Protein AF-A0A7W1T100-F1 (afdb_monomer_lite)

Structure (mmCIF, N/CA/C/O backbone):
data_AF-A0A7W1T100-F1
#
_entry.id   AF-A0A7W1T100-F1
#
loop_
_atom_site.group_PDB
_atom_site.id
_atom_site.type_symbol
_atom_site.label_atom_id
_atom_site.label_alt_id
_atom_site.label_comp_id
_atom_site.label_asym_id
_atom_site.label_entity_id
_atom_site.label_seq_id
_atom_site.pdbx_PDB_ins_code
_atom_site.Cartn_x
_atom_site.Cartn_y
_atom_site.Cartn_z
_atom_site.occupancy
_atom_site.B_iso_or_equiv
_atom_site.auth_seq_id
_atom_site.auth_comp_id
_atom_site.auth_asym_id
_atom_site.auth_atom_id
_atom_site.pdbx_PDB_model_num
ATOM 1 N N . MET A 1 1 ? 47.617 40.162 -40.336 1.00 36.69 1 MET A N 1
ATOM 2 C CA . MET A 1 1 ? 48.874 40.156 -39.560 1.00 36.69 1 MET A CA 1
ATOM 3 C C . MET A 1 1 ? 48.509 40.043 -38.094 1.00 36.69 1 MET A C 1
ATOM 5 O O . MET A 1 1 ? 47.861 40.938 -37.573 1.00 36.69 1 MET A O 1
ATOM 9 N N . PHE A 1 2 ? 48.833 38.905 -37.487 1.00 38.69 2 PHE A N 1
ATOM 10 C CA . PHE A 1 2 ? 48.733 38.661 -36.048 1.00 38.69 2 PHE A CA 1
ATOM 11 C C . PHE A 1 2 ? 49.719 39.564 -35.287 1.00 38.69 2 PHE A C 1
ATOM 13 O O . PHE A 1 2 ? 50.849 39.693 -35.753 1.00 38.69 2 PHE A O 1
ATOM 20 N N . ASN A 1 3 ? 49.328 40.165 -34.155 1.00 35.44 3 ASN A N 1
ATOM 21 C CA . ASN A 1 3 ? 49.771 39.761 -32.806 1.00 35.44 3 ASN A CA 1
ATOM 22 C C . ASN A 1 3 ? 49.373 40.766 -31.703 1.00 35.44 3 ASN A C 1
ATOM 24 O O . ASN A 1 3 ? 49.260 41.961 -31.954 1.00 35.44 3 ASN A O 1
ATOM 28 N N . ASN A 1 4 ? 49.309 40.231 -30.476 1.00 39.56 4 ASN A N 1
ATOM 29 C CA . ASN A 1 4 ? 49.348 40.888 -29.160 1.00 39.56 4 ASN A CA 1
ATOM 30 C C . ASN A 1 4 ? 48.012 41.231 -28.487 1.00 39.56 4 ASN A C 1
ATOM 32 O O . ASN A 1 4 ? 47.636 42.394 -28.385 1.00 39.56 4 ASN A O 1
ATOM 36 N N . ILE A 1 5 ? 47.400 40.225 -27.853 1.00 43.56 5 ILE A N 1
ATOM 37 C CA . ILE A 1 5 ? 46.853 40.428 -26.506 1.00 43.56 5 ILE A CA 1
ATOM 38 C C . ILE A 1 5 ? 47.466 39.365 -25.595 1.00 43.56 5 ILE A C 1
ATOM 40 O O . ILE A 1 5 ? 47.354 38.165 -25.838 1.00 43.56 5 ILE A O 1
ATOM 44 N N . HIS A 1 6 ? 48.187 39.864 -24.595 1.00 36.78 6 HIS A N 1
ATOM 45 C CA . HIS A 1 6 ? 48.857 39.119 -23.544 1.00 36.78 6 HIS A CA 1
ATOM 46 C C . HIS A 1 6 ? 47.877 38.239 -22.763 1.00 36.78 6 HIS A C 1
ATOM 48 O O . HIS A 1 6 ? 46.829 38.690 -22.309 1.00 36.78 6 HIS A O 1
ATOM 54 N N . THR A 1 7 ? 48.291 37.000 -22.530 1.00 51.09 7 THR A N 1
ATOM 55 C CA . THR A 1 7 ? 47.811 36.149 -21.445 1.00 51.09 7 THR A CA 1
ATOM 56 C C . THR A 1 7 ? 48.119 36.817 -20.103 1.00 51.09 7 THR A C 1
ATOM 58 O O . THR A 1 7 ? 49.284 36.892 -19.709 1.00 51.09 7 THR A O 1
ATOM 61 N N . GLN A 1 8 ? 47.096 37.278 -19.389 1.00 43.50 8 GLN A N 1
ATOM 62 C CA . GLN A 1 8 ? 47.159 37.395 -17.934 1.00 43.50 8 GLN A CA 1
ATOM 63 C C . GLN A 1 8 ? 46.270 36.299 -17.358 1.00 43.50 8 GLN A C 1
ATOM 65 O O . GLN A 1 8 ? 45.080 36.222 -17.661 1.00 43.50 8 GLN A O 1
ATOM 70 N N . GLY A 1 9 ? 46.912 35.378 -16.641 1.00 38.59 9 GLY A N 1
ATOM 71 C CA . GLY A 1 9 ? 46.263 34.265 -15.971 1.00 38.59 9 GLY A CA 1
ATOM 72 C C . GLY A 1 9 ? 45.304 34.766 -14.898 1.00 38.59 9 GLY A C 1
ATOM 73 O O . GLY A 1 9 ? 45.534 35.795 -14.270 1.00 38.59 9 GLY A O 1
ATOM 74 N N . LEU A 1 10 ? 44.216 34.026 -14.717 1.00 42.25 10 LEU A N 1
ATOM 75 C CA . LEU A 1 10 ? 43.351 34.165 -13.556 1.00 42.25 10 LEU A CA 1
ATOM 76 C C . LEU A 1 10 ? 44.108 33.631 -12.337 1.00 42.25 10 LEU A C 1
ATOM 78 O O . LEU A 1 10 ? 44.360 32.428 -12.253 1.00 42.25 10 LEU A O 1
ATOM 82 N N . ASP A 1 11 ? 44.460 34.520 -11.412 1.00 42.88 11 ASP A N 1
ATOM 83 C CA . ASP A 1 11 ? 44.950 34.137 -10.092 1.00 42.88 11 ASP A CA 1
ATOM 84 C C . ASP A 1 11 ? 43.807 33.478 -9.310 1.00 42.88 11 ASP A C 1
ATOM 86 O O . ASP A 1 11 ? 42.808 34.109 -8.954 1.00 42.88 11 ASP A O 1
ATOM 90 N N . VAL A 1 12 ? 43.950 32.177 -9.062 1.00 45.09 12 VAL A N 1
ATOM 91 C CA . VAL A 1 12 ? 43.088 31.427 -8.149 1.00 45.09 12 VAL A CA 1
ATOM 92 C C . VAL A 1 12 ? 43.524 31.781 -6.731 1.00 45.09 12 VAL A C 1
ATOM 94 O O . VAL A 1 12 ? 44.530 31.277 -6.237 1.00 45.09 12 VAL A O 1
ATOM 97 N N . LEU A 1 13 ? 42.777 32.667 -6.075 1.00 43.28 13 LEU A N 1
ATOM 98 C CA . LEU A 1 13 ? 42.899 32.869 -4.635 1.00 43.28 13 LEU A CA 1
ATOM 99 C C . LEU A 1 13 ? 42.256 31.675 -3.918 1.00 43.28 13 LEU A C 1
ATOM 101 O O . LEU A 1 13 ? 41.032 31.547 -3.874 1.00 43.28 13 LEU A O 1
ATOM 105 N N . GLU A 1 14 ? 43.091 30.797 -3.361 1.00 46.38 14 GLU A N 1
ATOM 106 C CA . GLU A 1 14 ? 42.683 29.824 -2.347 1.00 46.38 14 GLU A CA 1
ATOM 107 C C . GLU A 1 14 ? 42.220 30.579 -1.091 1.00 46.38 14 GLU A C 1
ATOM 109 O O . GLU A 1 14 ? 43.023 31.085 -0.310 1.00 46.38 14 GLU A O 1
ATOM 114 N N . GLY A 1 15 ? 40.903 30.678 -0.914 1.00 40.09 15 GLY A N 1
ATOM 115 C CA . GLY A 1 15 ? 40.262 31.172 0.300 1.00 40.09 15 GLY A CA 1
ATOM 116 C C . GLY A 1 15 ? 39.229 30.161 0.780 1.00 40.09 15 GLY A C 1
ATOM 117 O O . GLY A 1 15 ? 38.192 29.970 0.149 1.00 40.09 15 GLY A O 1
ATOM 118 N N . GLU A 1 16 ? 39.544 29.477 1.875 1.00 51.09 16 GLU A N 1
ATOM 119 C CA . GLU A 1 16 ? 38.720 28.453 2.511 1.00 51.09 16 GLU A CA 1
ATOM 120 C C . GLU A 1 16 ? 37.307 28.948 2.861 1.00 51.09 16 GLU A C 1
ATOM 122 O O . GLU A 1 16 ? 37.129 29.977 3.505 1.00 51.09 16 GLU A O 1
ATOM 127 N N . SER A 1 17 ? 36.292 28.137 2.560 1.00 44.91 17 SER A N 1
ATOM 128 C CA . SER A 1 17 ? 35.072 28.088 3.376 1.00 44.91 17 SER A CA 1
ATOM 129 C C . SER A 1 17 ? 34.459 26.686 3.331 1.00 44.91 17 SER A C 1
ATOM 131 O O . SER A 1 17 ? 33.522 26.379 2.601 1.00 44.91 17 SER A O 1
ATOM 133 N N . ARG A 1 18 ? 35.014 25.784 4.147 1.00 51.16 18 ARG A N 1
ATOM 134 C CA . ARG A 1 18 ? 34.322 24.549 4.537 1.00 51.16 18 ARG A CA 1
ATOM 135 C C . ARG A 1 18 ? 33.242 24.910 5.552 1.00 51.16 18 ARG A C 1
ATOM 137 O O . ARG A 1 18 ? 33.530 24.977 6.743 1.00 51.16 18 ARG A O 1
ATOM 144 N N . LEU A 1 19 ? 32.006 25.103 5.105 1.00 48.88 19 LEU A N 1
ATOM 145 C CA . LEU A 1 19 ? 30.859 25.102 6.012 1.00 48.88 19 LEU A CA 1
ATOM 146 C C . LEU A 1 19 ? 30.100 23.782 5.874 1.00 48.88 19 LEU A C 1
ATOM 148 O O . LEU A 1 19 ? 29.718 23.362 4.786 1.00 48.88 19 LEU A O 1
ATOM 152 N N . SER A 1 20 ? 29.940 23.102 7.009 1.00 55.25 20 SER A N 1
ATOM 153 C CA . SER A 1 20 ? 29.150 21.878 7.138 1.00 55.25 20 SER A CA 1
ATOM 154 C C . SER A 1 20 ? 27.659 22.217 7.069 1.00 55.25 20 SER A C 1
ATOM 156 O O . SER A 1 20 ? 27.232 23.202 7.670 1.00 55.25 20 SER A O 1
ATOM 158 N N . TRP A 1 21 ? 26.862 21.391 6.383 1.00 54.41 21 TRP A N 1
ATOM 159 C CA . TRP A 1 21 ? 25.433 21.626 6.121 1.00 54.41 21 TRP A CA 1
ATOM 160 C C . TRP A 1 21 ? 24.542 22.024 7.307 1.00 54.41 21 TRP A C 1
ATOM 162 O O . TRP A 1 21 ? 23.662 22.851 7.090 1.00 54.41 21 TRP A O 1
ATOM 172 N N . PRO A 1 22 ? 24.777 21.567 8.549 1.00 59.41 22 PRO A N 1
ATOM 173 C CA . PRO A 1 22 ? 24.012 22.054 9.695 1.00 59.41 22 PRO A CA 1
ATOM 174 C C . PRO A 1 22 ? 24.255 23.540 10.003 1.00 59.41 22 PRO A C 1
ATOM 176 O O . PRO A 1 22 ? 23.337 24.239 10.408 1.00 59.41 22 PRO A O 1
ATOM 179 N N . VAL A 1 23 ? 25.476 24.041 9.776 1.00 57.91 23 VAL A N 1
ATOM 180 C CA . VAL A 1 23 ? 25.813 25.463 9.971 1.00 57.91 23 VAL A CA 1
ATOM 181 C C . VAL A 1 23 ? 25.188 26.313 8.866 1.00 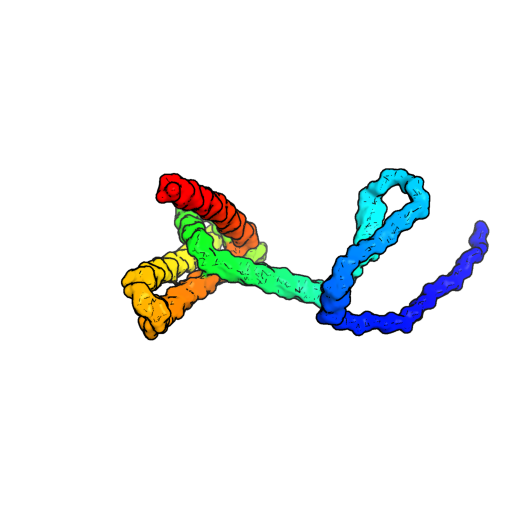57.91 23 VAL A C 1
ATOM 183 O O . VAL A 1 23 ? 24.766 27.430 9.135 1.00 57.91 23 VAL A O 1
ATOM 186 N N . LEU A 1 24 ? 25.071 25.761 7.651 1.00 53.66 24 LEU A N 1
ATOM 187 C CA . LEU A 1 24 ? 24.408 26.432 6.534 1.00 53.66 24 LEU A CA 1
ATOM 188 C C . LEU A 1 24 ? 22.888 26.539 6.747 1.00 53.66 24 LEU A C 1
ATOM 190 O O . LEU A 1 24 ? 22.302 27.571 6.443 1.00 53.66 24 LEU A O 1
ATOM 194 N N . GLU A 1 25 ? 22.247 25.494 7.281 1.00 58.66 25 GLU A N 1
ATOM 195 C CA . GLU A 1 25 ? 20.818 25.526 7.627 1.00 58.66 25 GLU A CA 1
ATOM 196 C C . GLU A 1 25 ? 20.518 26.547 8.730 1.00 58.66 25 GLU A C 1
ATOM 198 O O . GLU A 1 25 ? 19.545 27.284 8.598 1.00 58.66 25 GLU A O 1
ATOM 203 N N . ASP A 1 26 ? 21.362 26.656 9.763 1.00 53.41 26 ASP A N 1
ATOM 204 C CA . ASP A 1 26 ? 21.189 27.667 10.816 1.00 53.41 26 ASP A CA 1
ATOM 205 C C . ASP A 1 26 ? 21.433 29.093 10.297 1.00 53.41 26 ASP A C 1
ATOM 207 O O . ASP A 1 26 ? 20.697 30.004 10.671 1.00 53.41 26 ASP A O 1
ATOM 211 N N . THR A 1 27 ? 22.394 29.307 9.387 1.00 53.91 27 THR A N 1
ATOM 212 C CA . THR A 1 27 ? 22.567 30.620 8.737 1.00 53.91 27 THR A CA 1
ATOM 213 C C . THR A 1 27 ? 21.391 30.968 7.828 1.00 53.91 27 THR A C 1
ATOM 215 O O . THR A 1 27 ? 20.912 32.091 7.879 1.00 53.91 27 THR A O 1
ATOM 218 N N . LEU A 1 28 ? 20.855 30.001 7.076 1.00 53.06 28 LEU A N 1
ATOM 219 C CA . LEU A 1 28 ? 19.706 30.203 6.184 1.00 53.06 28 LEU A CA 1
ATOM 220 C C . LEU A 1 28 ? 18.369 30.330 6.932 1.00 53.06 28 LEU A C 1
ATOM 222 O O . LEU A 1 28 ? 17.419 30.895 6.400 1.00 53.06 28 LEU A O 1
ATOM 226 N N . ALA A 1 29 ? 18.266 29.779 8.143 1.00 55.59 29 ALA A N 1
ATOM 227 C CA . ALA A 1 29 ? 17.093 29.924 9.000 1.00 55.59 29 ALA A CA 1
ATOM 228 C C . ALA A 1 29 ? 17.137 31.210 9.843 1.00 55.59 29 ALA A C 1
ATOM 230 O O . ALA A 1 29 ? 16.081 31.745 10.183 1.00 55.59 29 ALA A O 1
ATOM 231 N N . ALA A 1 30 ? 18.336 31.700 10.184 1.00 49.41 30 ALA A N 1
ATOM 232 C CA . ALA A 1 30 ? 18.539 32.977 10.868 1.00 49.41 30 ALA A CA 1
ATOM 233 C C . ALA A 1 30 ? 18.487 34.176 9.901 1.00 49.41 30 ALA A C 1
ATOM 235 O O . ALA A 1 30 ? 17.962 35.225 10.273 1.00 49.41 30 ALA A O 1
ATOM 236 N N . GLU A 1 31 ? 18.947 34.017 8.657 1.00 44.97 31 GLU A N 1
ATOM 237 C CA . GLU A 1 31 ? 18.722 34.960 7.555 1.00 44.97 31 GLU A CA 1
ATOM 238 C C . GLU A 1 31 ? 17.336 34.720 6.941 1.00 44.97 31 GLU A C 1
ATOM 240 O O . GLU A 1 31 ? 17.174 34.225 5.831 1.00 44.97 31 GLU A O 1
ATOM 245 N N . GLY A 1 32 ? 16.301 35.111 7.685 1.00 42.16 32 GLY A N 1
ATOM 246 C CA . GLY A 1 32 ? 14.955 35.326 7.150 1.00 42.16 32 GLY A CA 1
ATOM 247 C C . GLY A 1 32 ? 14.837 36.575 6.268 1.00 42.16 32 GLY A C 1
ATOM 248 O O . GLY A 1 32 ? 13.724 37.065 6.082 1.00 42.16 32 GLY A O 1
ATOM 249 N N . ASP A 1 33 ? 15.953 37.090 5.753 1.00 37.75 33 ASP A N 1
ATOM 250 C CA . ASP A 1 33 ? 15.974 38.151 4.760 1.00 37.75 33 ASP A CA 1
ATOM 251 C C . ASP A 1 33 ? 16.092 37.521 3.378 1.00 37.75 33 ASP A C 1
ATOM 253 O O . ASP A 1 33 ? 16.911 36.637 3.121 1.00 37.75 33 ASP A O 1
ATOM 257 N N . GLU A 1 34 ? 15.214 37.979 2.493 1.00 42.53 34 GLU A N 1
ATOM 258 C CA . GLU A 1 34 ? 15.292 37.780 1.058 1.00 42.53 34 GLU A CA 1
ATOM 259 C C . GLU A 1 34 ? 16.757 37.738 0.612 1.00 42.53 34 GLU A C 1
ATOM 261 O O . GLU A 1 34 ? 17.523 38.668 0.874 1.00 42.53 34 GLU A O 1
ATOM 266 N N . ILE A 1 35 ? 17.136 36.698 -0.137 1.00 42.38 35 ILE A N 1
ATOM 267 C CA . ILE A 1 35 ? 18.241 36.836 -1.082 1.00 42.38 35 ILE A CA 1
ATOM 268 C C . ILE A 1 35 ? 17.787 37.950 -2.024 1.00 42.38 35 ILE A C 1
ATOM 270 O O . ILE A 1 35 ? 17.092 37.708 -3.015 1.00 42.38 35 ILE A O 1
ATOM 274 N N . SER A 1 36 ? 18.114 39.186 -1.659 1.00 45.03 36 SER A N 1
ATOM 275 C CA . SER A 1 36 ? 17.971 40.359 -2.489 1.00 45.03 36 SER A CA 1
ATOM 276 C C . SER A 1 36 ? 18.980 40.168 -3.608 1.00 45.03 36 SER A C 1
ATOM 278 O O . SER A 1 36 ? 20.138 40.567 -3.552 1.00 45.03 36 SER A O 1
ATOM 280 N N . LEU A 1 37 ? 18.536 39.433 -4.628 1.00 47.81 37 LEU A N 1
ATOM 281 C CA . LEU A 1 37 ? 19.127 39.478 -5.946 1.00 47.81 37 LEU A CA 1
ATOM 282 C C . LEU A 1 37 ? 19.196 40.957 -6.292 1.00 47.81 37 LEU A C 1
ATOM 284 O O . LEU A 1 37 ? 18.160 41.588 -6.499 1.00 47.81 37 LEU A O 1
ATOM 288 N N . ASP A 1 38 ? 20.405 41.504 -6.282 1.00 45.41 38 ASP A N 1
ATOM 289 C CA . ASP A 1 38 ? 20.652 42.870 -6.693 1.00 45.41 38 ASP A CA 1
ATOM 290 C C . ASP A 1 38 ? 20.216 43.000 -8.162 1.00 45.41 38 ASP A C 1
ATOM 292 O O . ASP A 1 38 ? 20.906 42.603 -9.104 1.00 45.41 38 ASP A O 1
ATOM 296 N N . LEU A 1 39 ? 18.978 43.467 -8.331 1.00 54.00 39 LEU A N 1
ATOM 297 C CA . LEU A 1 39 ? 18.344 43.834 -9.587 1.00 54.00 39 LEU A CA 1
ATOM 298 C C . LEU A 1 39 ? 18.725 45.273 -9.954 1.00 54.00 39 LEU A C 1
ATOM 300 O O . LEU A 1 39 ? 17.920 45.944 -10.599 1.00 54.00 39 LEU A O 1
ATOM 304 N N . THR A 1 40 ? 19.894 45.785 -9.533 1.00 47.12 40 THR A N 1
ATOM 305 C CA . THR A 1 40 ? 20.356 47.113 -9.950 1.00 47.12 40 THR A CA 1
ATOM 306 C C . THR A 1 40 ? 20.296 47.193 -11.477 1.00 47.12 40 THR A C 1
ATOM 308 O O . THR A 1 40 ? 21.044 46.505 -12.182 1.00 47.12 40 THR A O 1
ATOM 311 N N . PRO A 1 41 ? 19.373 48.003 -12.030 1.00 46.41 41 PRO A N 1
ATOM 312 C CA . PRO A 1 41 ? 19.189 48.095 -13.455 1.00 46.41 41 PRO A CA 1
ATOM 313 C C . PRO A 1 41 ? 20.262 49.051 -13.954 1.00 46.41 41 PRO A C 1
ATOM 315 O O . PRO A 1 41 ? 20.061 50.261 -14.048 1.00 46.41 41 PRO A O 1
ATOM 318 N N . GLY A 1 42 ? 21.433 48.508 -14.268 1.00 46.88 42 GLY A N 1
ATOM 319 C CA . GLY A 1 42 ? 22.342 49.151 -15.204 1.00 46.88 42 GLY A CA 1
ATOM 320 C C . GLY A 1 42 ? 21.687 49.143 -16.583 1.00 46.88 42 GLY A C 1
ATOM 321 O O . GLY A 1 42 ? 21.943 48.236 -17.363 1.00 46.88 42 GLY A O 1
ATOM 322 N N . ALA A 1 43 ? 20.828 50.137 -16.826 1.00 41.78 43 ALA A N 1
ATOM 323 C CA . ALA A 1 43 ? 20.030 50.370 -18.030 1.00 41.78 43 ALA A CA 1
ATOM 324 C C . ALA A 1 43 ? 18.981 49.283 -18.348 1.00 41.78 43 ALA A C 1
ATOM 326 O O . ALA A 1 43 ? 19.277 48.133 -18.661 1.00 41.78 43 ALA A O 1
ATOM 327 N N . ALA A 1 44 ? 17.712 49.685 -18.299 1.00 57.78 44 ALA A N 1
ATOM 328 C CA . ALA A 1 44 ? 16.632 48.951 -18.939 1.00 57.78 44 ALA A CA 1
ATOM 329 C C . ALA A 1 44 ? 16.875 48.893 -20.458 1.00 57.78 44 ALA A C 1
ATOM 331 O O . ALA A 1 44 ? 17.073 49.949 -21.046 1.00 57.78 44 ALA A O 1
ATOM 332 N N . ASP A 1 45 ? 16.873 47.689 -21.051 1.00 50.34 45 ASP A N 1
ATOM 333 C CA . ASP A 1 45 ? 16.509 47.380 -22.452 1.00 50.34 45 ASP A CA 1
ATOM 334 C C . ASP A 1 45 ? 16.790 45.890 -22.778 1.00 50.34 45 ASP A C 1
ATOM 336 O O . ASP A 1 45 ? 17.625 45.261 -22.126 1.00 50.34 45 ASP A O 1
ATOM 340 N N . PRO A 1 46 ? 16.231 45.302 -23.851 1.00 52.50 46 PRO A N 1
ATOM 341 C CA . PRO A 1 46 ? 14.825 45.115 -24.207 1.00 52.50 46 PRO A CA 1
ATOM 342 C C . PRO A 1 46 ? 14.491 43.603 -24.259 1.00 52.50 46 PRO A C 1
ATOM 344 O O . PRO A 1 46 ? 15.338 42.804 -24.635 1.00 52.50 46 PRO A O 1
ATOM 347 N N . ALA A 1 47 ? 13.257 43.202 -23.923 1.00 59.53 47 ALA A N 1
ATOM 348 C CA . ALA A 1 47 ? 12.770 41.810 -23.945 1.00 59.53 47 ALA A CA 1
ATOM 349 C C . ALA A 1 47 ? 13.703 40.802 -23.241 1.00 59.53 47 ALA A C 1
ATOM 351 O O . ALA A 1 47 ? 14.677 40.327 -23.812 1.00 59.53 47 ALA A O 1
ATOM 352 N N . VAL A 1 48 ? 13.374 40.444 -21.995 1.00 66.56 48 VAL A N 1
ATOM 353 C CA . VAL A 1 48 ? 14.047 39.376 -21.239 1.00 66.56 48 VAL A CA 1
ATOM 354 C C . VAL A 1 48 ? 14.063 38.109 -22.093 1.00 66.56 48 VAL A C 1
ATOM 356 O O . VAL A 1 48 ? 13.078 37.376 -22.129 1.00 66.56 48 VAL A O 1
ATOM 359 N N . ASP A 1 49 ? 15.158 37.896 -22.823 1.00 82.12 49 ASP A N 1
ATOM 360 C CA . ASP A 1 49 ? 15.324 36.739 -23.682 1.00 82.12 49 ASP A CA 1
ATOM 361 C C . ASP A 1 49 ? 15.236 35.516 -22.762 1.00 82.12 49 ASP A C 1
ATOM 363 O O . ASP A 1 49 ? 16.094 35.350 -21.882 1.00 82.12 49 ASP A O 1
ATOM 367 N N . PRO A 1 50 ? 14.183 34.688 -22.889 1.00 85.56 50 PRO A N 1
ATOM 368 C CA . PRO A 1 50 ? 13.974 33.561 -21.995 1.00 85.56 50 PRO A CA 1
ATOM 369 C C . PRO A 1 50 ? 15.164 32.600 -22.037 1.00 85.56 50 PRO A C 1
ATOM 371 O O . PRO A 1 50 ? 15.466 31.966 -21.027 1.00 85.56 50 PRO A O 1
ATOM 374 N N . VAL A 1 51 ? 15.894 32.554 -23.157 1.00 86.31 51 VAL A N 1
ATOM 375 C CA . VAL A 1 51 ? 17.130 31.781 -23.291 1.00 86.31 51 VAL A CA 1
ATOM 376 C C . VAL A 1 51 ? 18.238 32.389 -22.436 1.00 86.31 51 VAL A C 1
ATOM 378 O O . VAL A 1 51 ? 18.879 31.675 -21.668 1.00 86.31 51 VAL A O 1
ATOM 381 N N . ARG A 1 52 ? 18.441 33.710 -22.493 1.00 86.31 52 ARG A N 1
ATOM 382 C CA . ARG A 1 52 ? 19.450 34.408 -21.679 1.00 86.31 52 ARG A CA 1
ATOM 383 C C . ARG A 1 52 ? 19.169 34.285 -20.181 1.00 86.31 52 ARG A C 1
ATOM 385 O O . ARG A 1 52 ? 20.099 34.063 -19.406 1.00 86.31 52 ARG A O 1
ATOM 392 N N . THR A 1 53 ? 17.905 34.377 -19.774 1.00 86.56 53 THR A N 1
ATOM 393 C CA . THR A 1 53 ? 17.497 34.148 -18.379 1.00 86.56 53 THR A CA 1
ATOM 394 C C . THR A 1 53 ? 17.737 32.704 -17.956 1.00 86.56 53 THR A C 1
ATOM 396 O O . THR A 1 53 ? 18.305 32.475 -16.890 1.00 86.56 53 THR A O 1
ATOM 399 N N . TYR A 1 54 ? 17.382 31.732 -18.801 1.00 87.50 54 TYR A N 1
ATOM 400 C CA . TYR A 1 54 ? 17.608 30.314 -18.525 1.00 87.50 54 TYR A CA 1
ATOM 401 C C . TYR A 1 54 ? 19.098 29.978 -18.391 1.00 87.50 54 TYR A C 1
ATOM 403 O O . TYR A 1 54 ? 19.498 29.360 -17.410 1.00 87.50 54 TYR A O 1
ATOM 411 N N . LEU A 1 55 ? 19.946 30.447 -19.310 1.00 89.62 55 LEU A N 1
ATOM 412 C CA . LEU A 1 55 ? 21.393 30.219 -19.254 1.00 89.62 55 LEU A CA 1
ATOM 413 C C . LEU A 1 55 ? 22.026 30.841 -18.009 1.00 89.62 55 LEU A C 1
ATOM 415 O O . LEU A 1 55 ? 22.889 30.224 -17.390 1.00 89.62 55 LEU A O 1
ATOM 419 N N . ARG A 1 56 ? 21.571 32.032 -17.602 1.00 86.25 56 ARG A N 1
ATOM 420 C CA . ARG A 1 56 ? 22.033 32.665 -16.361 1.00 86.25 56 ARG A CA 1
ATOM 421 C C . ARG A 1 56 ? 21.612 31.859 -15.126 1.00 86.25 56 ARG A C 1
ATOM 423 O O . ARG A 1 56 ? 22.420 31.701 -14.217 1.00 86.25 56 ARG A O 1
ATOM 430 N N . GLN A 1 57 ? 20.392 31.314 -15.108 1.00 83.81 57 GLN A N 1
ATOM 431 C CA . GLN A 1 57 ? 19.915 30.435 -14.032 1.00 83.81 57 GLN A CA 1
ATOM 432 C C . GLN A 1 57 ? 20.673 29.101 -13.989 1.00 83.81 57 GLN A C 1
ATOM 434 O O . GLN A 1 57 ? 21.044 28.648 -12.911 1.00 83.81 57 GLN A O 1
ATOM 439 N N . MET A 1 58 ? 20.951 28.492 -15.146 1.00 84.62 58 MET A N 1
ATOM 440 C CA . MET A 1 58 ? 21.752 27.269 -15.226 1.00 84.62 58 MET A CA 1
ATOM 441 C C . MET A 1 58 ? 23.205 27.496 -14.803 1.00 84.62 58 MET A C 1
ATOM 443 O O . MET A 1 58 ? 23.760 26.651 -14.115 1.00 84.62 58 MET A O 1
ATOM 447 N N . ALA A 1 59 ? 23.813 28.624 -15.185 1.00 83.56 59 ALA A N 1
ATOM 448 C CA . ALA A 1 59 ? 25.190 28.959 -14.816 1.00 83.56 59 ALA A CA 1
ATOM 449 C C . ALA A 1 59 ? 25.356 29.227 -13.310 1.00 83.56 59 ALA A C 1
ATOM 451 O O . ALA A 1 59 ? 26.438 29.022 -12.769 1.00 83.56 59 ALA A O 1
ATOM 452 N N . ALA A 1 60 ? 24.290 29.673 -12.636 1.00 80.12 60 ALA A N 1
ATOM 453 C CA . ALA A 1 60 ? 24.269 29.872 -11.190 1.00 80.12 60 ALA A CA 1
ATOM 454 C C . ALA A 1 60 ? 24.032 28.569 -10.399 1.00 80.12 60 ALA A C 1
ATOM 456 O O . ALA A 1 60 ? 24.339 28.520 -9.209 1.00 80.12 60 ALA A O 1
ATOM 457 N N . ALA A 1 61 ? 23.489 27.519 -11.029 1.00 79.69 61 ALA A N 1
ATOM 458 C CA . ALA A 1 61 ? 23.267 26.235 -10.376 1.00 79.69 61 ALA A CA 1
ATOM 459 C C . ALA A 1 61 ? 24.588 25.442 -10.307 1.00 79.69 61 ALA A C 1
ATOM 461 O O . ALA A 1 61 ? 25.156 25.114 -11.352 1.00 79.69 61 ALA A O 1
ATOM 462 N N . PRO A 1 62 ? 25.096 25.104 -9.107 1.00 77.50 62 PRO A N 1
ATOM 463 C CA . PRO A 1 62 ? 26.335 24.348 -8.986 1.00 77.50 62 PRO A CA 1
ATOM 464 C C . PRO A 1 62 ? 26.173 22.959 -9.610 1.00 77.50 62 PRO A C 1
ATOM 466 O O . PRO A 1 62 ? 25.170 22.272 -9.393 1.00 77.50 62 PRO A O 1
ATOM 469 N N . LEU A 1 63 ? 27.176 22.537 -10.382 1.00 84.19 63 LEU A N 1
ATOM 470 C CA . LEU A 1 63 ? 27.229 21.181 -10.920 1.00 84.19 63 LEU A CA 1
ATOM 471 C C . LEU A 1 63 ? 27.289 20.169 -9.772 1.00 84.19 63 LEU A C 1
ATOM 473 O O . LEU A 1 63 ? 27.932 20.395 -8.744 1.00 84.19 63 LEU A O 1
ATOM 477 N N . LEU A 1 64 ? 26.623 19.033 -9.962 1.00 87.38 64 LEU A N 1
ATOM 478 C CA . LEU A 1 64 ? 26.630 17.954 -8.985 1.00 87.38 64 LEU A CA 1
ATOM 479 C C . LEU A 1 64 ? 28.027 17.336 -8.902 1.00 87.38 64 LEU A C 1
ATOM 481 O O . LEU A 1 64 ? 28.593 16.900 -9.902 1.00 87.38 64 LEU A O 1
ATOM 485 N N . SER A 1 65 ? 28.580 17.271 -7.691 1.00 92.00 65 SER A N 1
ATOM 486 C CA . SER A 1 65 ? 29.726 16.407 -7.424 1.00 92.00 65 SER A CA 1
ATOM 487 C C . SER A 1 65 ? 29.268 14.947 -7.438 1.00 92.00 65 SER A C 1
ATOM 489 O O . SER A 1 65 ? 28.111 14.649 -7.139 1.00 92.00 65 SER A O 1
ATOM 491 N N . ARG A 1 66 ? 30.182 14.009 -7.706 1.00 90.81 66 ARG A N 1
ATOM 492 C CA . ARG A 1 66 ? 29.891 12.566 -7.623 1.00 90.81 66 ARG A CA 1
ATOM 493 C C . ARG A 1 66 ? 29.252 12.175 -6.281 1.00 90.81 66 ARG A C 1
ATOM 495 O O . ARG A 1 66 ? 28.379 11.314 -6.230 1.00 90.81 66 ARG A O 1
ATOM 502 N N . GLU A 1 67 ? 29.680 12.803 -5.188 1.00 90.62 67 GLU A N 1
ATOM 503 C CA . GLU A 1 67 ? 29.106 12.586 -3.856 1.00 90.62 67 GLU A CA 1
ATOM 504 C C . GLU A 1 67 ? 27.675 13.133 -3.754 1.00 90.62 67 GLU A C 1
ATOM 506 O O . GLU A 1 67 ? 26.794 12.439 -3.240 1.00 90.62 67 GLU A O 1
ATOM 511 N N . GLY A 1 68 ? 27.421 14.317 -4.323 1.00 91.06 68 GLY A N 1
ATOM 512 C CA . GLY A 1 68 ? 26.087 14.907 -4.424 1.00 91.06 68 GLY A CA 1
ATOM 513 C C . GLY A 1 68 ? 25.120 14.062 -5.260 1.00 91.06 68 GLY A C 1
ATOM 514 O O . GLY A 1 68 ? 23.974 13.860 -4.859 1.00 91.06 68 GLY A O 1
ATOM 515 N N . GLU A 1 69 ? 25.577 13.478 -6.372 1.00 91.31 69 GLU A N 1
ATOM 516 C CA . GLU A 1 69 ? 24.769 12.545 -7.175 1.00 91.31 69 GLU A CA 1
ATOM 517 C C . GLU A 1 69 ? 24.350 11.315 -6.360 1.00 91.31 69 GLU A C 1
ATOM 519 O O . GLU A 1 69 ? 23.180 10.918 -6.359 1.00 91.31 69 GLU A O 1
ATOM 524 N N . VAL A 1 70 ? 25.293 10.731 -5.610 1.00 93.81 70 VAL A N 1
ATOM 525 C CA . VAL A 1 70 ? 25.033 9.567 -4.752 1.00 93.81 70 VAL A CA 1
ATOM 526 C C . VAL A 1 70 ? 24.064 9.915 -3.622 1.00 93.81 70 VAL A C 1
ATOM 528 O O . VAL A 1 70 ? 23.188 9.110 -3.287 1.00 93.81 70 VAL A O 1
ATOM 531 N N . GLU A 1 71 ? 24.187 11.096 -3.019 1.00 94.06 71 GLU A N 1
ATOM 532 C CA . GLU A 1 71 ? 23.274 11.545 -1.970 1.00 94.06 71 GLU A CA 1
ATOM 533 C C . GLU A 1 71 ? 21.840 11.696 -2.493 1.00 94.06 71 GLU A C 1
ATOM 535 O O . GLU A 1 71 ? 20.894 11.177 -1.881 1.00 94.06 71 GLU A O 1
ATOM 540 N N . ILE A 1 72 ? 21.679 12.337 -3.654 1.00 92.44 72 ILE A N 1
ATOM 541 C CA . ILE A 1 72 ? 20.380 12.504 -4.307 1.00 92.44 72 ILE A CA 1
ATOM 542 C C . ILE A 1 72 ? 19.778 11.143 -4.651 1.00 92.44 72 ILE A C 1
ATOM 544 O O . ILE A 1 72 ? 18.617 10.892 -4.316 1.00 92.44 72 ILE A O 1
ATOM 548 N N . ALA A 1 73 ? 20.561 10.228 -5.227 1.00 95.00 73 ALA A N 1
ATOM 549 C CA . ALA A 1 73 ? 20.100 8.878 -5.539 1.00 95.00 73 ALA A CA 1
ATOM 550 C C . ALA A 1 73 ? 19.580 8.151 -4.284 1.00 95.00 73 ALA A C 1
ATOM 552 O O . ALA A 1 73 ? 18.443 7.667 -4.263 1.00 95.00 73 ALA A O 1
ATOM 553 N N . LYS A 1 74 ? 20.349 8.171 -3.184 1.00 96.19 74 LYS A N 1
ATOM 554 C CA . LYS A 1 74 ? 19.934 7.588 -1.894 1.00 96.19 74 LYS A CA 1
ATOM 555 C C . LYS A 1 74 ? 18.682 8.255 -1.329 1.00 96.19 74 LYS A C 1
ATOM 557 O O . LYS A 1 74 ? 17.886 7.606 -0.646 1.00 96.19 74 LYS A O 1
ATOM 562 N N . ARG A 1 75 ? 18.506 9.565 -1.521 1.00 95.94 75 ARG A N 1
ATOM 563 C CA . ARG A 1 75 ? 17.314 10.294 -1.058 1.00 95.94 75 ARG A CA 1
ATOM 564 C C . ARG A 1 75 ? 16.078 9.895 -1.863 1.00 95.94 75 ARG A C 1
ATOM 566 O O . ARG A 1 75 ? 15.040 9.611 -1.261 1.00 95.94 75 ARG A O 1
ATOM 573 N N . ILE A 1 76 ? 16.197 9.810 -3.186 1.00 95.31 76 ILE A N 1
ATOM 574 C CA . ILE A 1 76 ? 15.116 9.381 -4.083 1.00 95.31 76 ILE A CA 1
ATOM 575 C C . ILE A 1 76 ? 14.696 7.944 -3.761 1.00 95.31 76 ILE A C 1
ATOM 577 O O . ILE A 1 76 ? 13.505 7.671 -3.600 1.00 95.31 76 ILE A O 1
ATOM 581 N N . GLU A 1 77 ? 15.654 7.034 -3.581 1.00 94.44 77 GLU A N 1
ATOM 582 C CA . GLU A 1 77 ? 15.373 5.636 -3.245 1.00 94.44 77 GLU A CA 1
ATOM 583 C C . GLU A 1 77 ? 14.648 5.506 -1.895 1.00 94.44 77 GLU A C 1
ATOM 585 O O . GLU A 1 77 ? 13.612 4.837 -1.793 1.00 94.44 77 GLU A O 1
ATOM 590 N N . ARG A 1 78 ? 15.125 6.219 -0.864 1.00 95.94 78 ARG A N 1
ATOM 591 C CA . ARG A 1 78 ? 14.454 6.282 0.445 1.00 95.94 78 ARG A CA 1
ATOM 592 C C . ARG A 1 78 ? 13.031 6.831 0.326 1.00 95.94 78 ARG A C 1
ATOM 594 O O . ARG A 1 78 ? 12.112 6.265 0.925 1.00 95.94 78 ARG A O 1
ATOM 601 N N . GLY A 1 79 ? 12.829 7.888 -0.462 1.00 95.50 79 GLY A N 1
ATOM 602 C CA . GLY A 1 79 ? 11.514 8.481 -0.719 1.00 95.50 79 GLY A CA 1
ATOM 603 C C . GLY A 1 79 ? 10.554 7.512 -1.411 1.00 95.50 79 GLY A C 1
ATOM 604 O O . GLY A 1 79 ? 9.412 7.337 -0.968 1.00 95.50 79 GLY A O 1
ATOM 605 N N . LYS A 1 80 ? 11.034 6.803 -2.439 1.00 93.50 80 LYS A N 1
ATOM 606 C CA . LYS A 1 80 ? 10.276 5.761 -3.146 1.00 93.50 80 LYS A CA 1
ATOM 607 C C . LYS A 1 80 ? 9.856 4.645 -2.192 1.00 93.50 80 LYS A C 1
ATOM 609 O O . LYS A 1 80 ? 8.679 4.289 -2.121 1.00 93.50 80 LYS A O 1
ATOM 614 N N . LEU A 1 81 ? 10.796 4.133 -1.403 1.00 92.94 81 LEU A N 1
ATOM 615 C CA . LEU A 1 81 ? 10.554 3.036 -0.471 1.00 92.94 81 LEU A CA 1
ATOM 616 C C . LEU A 1 81 ? 9.606 3.440 0.671 1.00 92.94 81 LEU A C 1
ATOM 618 O O . LEU A 1 81 ? 8.760 2.640 1.084 1.00 92.94 81 LEU A O 1
ATOM 622 N N . SER A 1 82 ? 9.702 4.679 1.157 1.00 94.88 82 SER A N 1
ATOM 623 C CA . SER A 1 82 ? 8.760 5.246 2.130 1.00 94.88 82 SER A CA 1
ATOM 624 C C . SER A 1 82 ? 7.343 5.330 1.553 1.00 94.88 82 SER A C 1
ATOM 626 O O . SER A 1 82 ? 6.390 4.844 2.167 1.00 94.88 82 SER A O 1
ATOM 628 N N . SER A 1 83 ? 7.216 5.828 0.320 1.00 94.25 83 SER A N 1
ATOM 629 C CA . SER A 1 83 ? 5.935 5.939 -0.388 1.00 94.25 83 SER A CA 1
ATOM 630 C C . SER A 1 83 ? 5.285 4.568 -0.609 1.00 94.25 83 SER A C 1
ATOM 632 O O . SER A 1 83 ? 4.122 4.370 -0.261 1.00 94.25 83 SER A O 1
ATOM 634 N N . MET A 1 84 ? 6.045 3.571 -1.078 1.00 94.25 84 MET A N 1
ATOM 635 C CA . MET A 1 84 ? 5.553 2.192 -1.234 1.00 94.25 84 MET A CA 1
ATOM 636 C C . MET A 1 84 ? 5.102 1.582 0.102 1.00 94.25 84 MET A C 1
ATOM 638 O O . MET A 1 84 ? 4.080 0.896 0.175 1.00 94.25 84 MET A O 1
ATOM 642 N N . LYS A 1 85 ? 5.842 1.825 1.191 1.00 94.62 85 LYS A N 1
ATOM 643 C CA . LYS A 1 85 ? 5.467 1.376 2.543 1.00 94.62 85 LYS A CA 1
ATOM 644 C C . LYS A 1 85 ? 4.173 2.029 3.033 1.00 94.62 85 LYS A C 1
ATOM 646 O O . LYS A 1 85 ? 3.385 1.355 3.690 1.00 94.62 85 LYS A O 1
ATOM 651 N N . ALA A 1 86 ? 3.957 3.311 2.751 1.00 94.12 86 ALA A N 1
ATOM 652 C CA . ALA A 1 86 ? 2.729 4.008 3.120 1.00 94.12 86 ALA A CA 1
ATOM 653 C C . ALA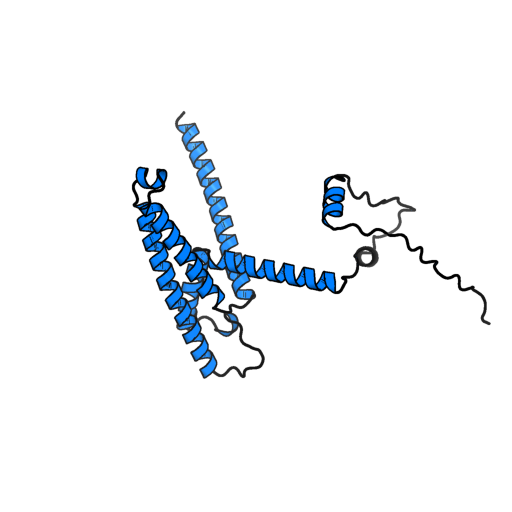 A 1 86 ? 1.530 3.474 2.321 1.00 94.12 86 ALA A C 1
ATOM 655 O O . ALA A 1 86 ? 0.541 3.039 2.911 1.00 94.12 86 ALA A O 1
ATOM 656 N N . LEU A 1 87 ? 1.660 3.404 0.991 1.00 95.38 87 LEU A N 1
ATOM 657 C CA . LEU A 1 87 ? 0.608 2.907 0.102 1.00 95.38 87 LEU A CA 1
ATOM 658 C C . LEU A 1 87 ? 0.219 1.462 0.428 1.00 95.38 87 LEU A C 1
ATOM 660 O O . LEU A 1 87 ? -0.959 1.168 0.594 1.00 95.38 87 LEU A O 1
ATOM 664 N N . SER A 1 88 ? 1.195 0.572 0.613 1.00 95.62 88 SER A N 1
ATOM 665 C CA . SER A 1 88 ? 0.942 -0.851 0.905 1.00 95.62 88 SER A CA 1
ATOM 666 C C . SER A 1 88 ? 0.246 -1.125 2.244 1.00 95.62 88 SER A C 1
ATOM 668 O O . SER A 1 88 ? -0.266 -2.223 2.446 1.00 95.62 88 SER A O 1
ATOM 670 N N . ARG A 1 89 ? 0.224 -0.161 3.172 1.00 94.62 89 ARG A N 1
ATOM 671 C CA . ARG A 1 89 ? -0.500 -0.276 4.451 1.00 94.62 89 ARG A CA 1
ATOM 672 C C . ARG A 1 89 ? -1.913 0.298 4.390 1.00 94.62 89 ARG A C 1
ATOM 674 O O . ARG A 1 89 ? -2.696 0.056 5.308 1.00 94.62 89 ARG A O 1
ATOM 681 N N . SER A 1 90 ? -2.241 1.049 3.340 1.00 94.75 90 SER A N 1
ATOM 682 C CA . SER A 1 90 ? -3.556 1.660 3.191 1.00 94.75 90 SER A CA 1
ATOM 683 C C . SER A 1 90 ? -4.627 0.588 2.937 1.00 94.75 90 SER A C 1
ATOM 685 O O . SER A 1 90 ? -4.491 -0.202 1.998 1.00 94.75 90 SER A O 1
ATOM 687 N N . PRO A 1 91 ? -5.722 0.558 3.723 1.00 93.62 91 PRO A N 1
ATOM 688 C CA . PRO A 1 91 ? -6.844 -0.348 3.488 1.00 93.62 91 PRO A CA 1
ATOM 689 C C . PRO A 1 91 ? -7.436 -0.230 2.080 1.00 93.62 91 PRO A C 1
ATOM 691 O O . PRO A 1 91 ? -7.775 -1.249 1.486 1.00 93.62 91 PRO A O 1
ATOM 694 N N . LEU A 1 92 ? -7.543 0.996 1.557 1.00 94.69 92 LEU A N 1
ATOM 695 C CA . LEU A 1 92 ? -8.115 1.273 0.237 1.00 94.69 92 LEU A CA 1
ATOM 696 C C . LEU A 1 92 ? -7.231 0.719 -0.882 1.00 94.69 92 LEU A C 1
ATOM 698 O O . LEU A 1 92 ? -7.727 0.127 -1.836 1.00 94.69 92 LEU A O 1
ATOM 702 N N . VAL A 1 93 ? -5.912 0.860 -0.736 1.00 96.06 93 VAL A N 1
ATOM 703 C CA . VAL A 1 93 ? -4.948 0.310 -1.697 1.00 96.06 93 VAL A CA 1
ATOM 704 C C . VAL A 1 93 ? -5.007 -1.215 -1.699 1.00 96.06 93 VAL A C 1
ATOM 706 O O . VAL A 1 93 ? -5.017 -1.812 -2.770 1.00 96.06 93 VAL A O 1
ATOM 709 N N . ILE A 1 94 ? -5.115 -1.850 -0.526 1.00 96.00 94 ILE A N 1
ATOM 710 C CA . ILE A 1 94 ? -5.250 -3.311 -0.443 1.00 96.00 94 ILE A CA 1
ATOM 711 C C . ILE A 1 94 ? -6.516 -3.780 -1.166 1.00 96.00 94 ILE A C 1
ATOM 713 O O . ILE A 1 94 ? -6.421 -4.674 -2.000 1.00 96.00 94 ILE A O 1
ATOM 717 N N . LEU A 1 95 ? -7.673 -3.153 -0.926 1.00 95.56 95 LEU A N 1
ATOM 718 C CA . LEU A 1 95 ? -8.919 -3.496 -1.629 1.00 95.56 95 LEU A CA 1
ATOM 719 C C . LEU A 1 95 ? -8.773 -3.373 -3.149 1.00 95.56 95 LEU A C 1
ATOM 721 O O . LEU A 1 95 ? -9.210 -4.245 -3.895 1.00 95.56 95 LEU A O 1
ATOM 725 N N . GLN A 1 96 ? -8.098 -2.322 -3.611 1.00 95.12 96 GLN A N 1
ATOM 726 C CA . GLN A 1 96 ? -7.856 -2.122 -5.031 1.00 95.12 96 GLN A CA 1
ATOM 727 C C . GLN A 1 96 ? -6.941 -3.192 -5.642 1.00 95.12 96 GLN A C 1
ATOM 729 O O . GLN A 1 96 ? -7.132 -3.557 -6.803 1.00 95.12 96 GLN A O 1
ATOM 734 N N . ILE A 1 97 ? -5.954 -3.678 -4.884 1.00 95.94 97 ILE A N 1
ATOM 735 C CA . ILE A 1 97 ? -5.079 -4.785 -5.290 1.00 95.94 97 ILE A CA 1
ATOM 736 C C . ILE A 1 97 ? -5.858 -6.106 -5.314 1.00 95.94 97 ILE A C 1
ATOM 738 O O . ILE A 1 97 ? -5.672 -6.895 -6.234 1.00 95.94 97 ILE A O 1
ATOM 742 N N . LEU A 1 98 ? -6.757 -6.339 -4.352 1.00 96.06 98 LEU A N 1
ATOM 743 C CA . LEU A 1 98 ? -7.621 -7.525 -4.351 1.00 96.06 98 LEU A CA 1
ATOM 744 C C . LEU A 1 98 ? -8.510 -7.568 -5.602 1.00 96.06 98 LEU A C 1
ATOM 746 O O . LEU A 1 98 ? -8.540 -8.594 -6.277 1.00 96.06 98 LEU A O 1
ATOM 750 N N . ALA A 1 99 ? -9.148 -6.445 -5.952 1.00 94.94 99 ALA A N 1
ATOM 751 C CA . ALA A 1 99 ? -9.933 -6.317 -7.183 1.00 94.94 99 ALA A CA 1
ATOM 752 C C . ALA A 1 99 ? -9.068 -6.501 -8.441 1.00 94.94 99 ALA A C 1
ATOM 754 O O . ALA A 1 99 ? -9.445 -7.203 -9.370 1.00 94.94 99 ALA A O 1
ATOM 755 N N . MET A 1 100 ? -7.854 -5.942 -8.449 1.00 93.25 100 MET A N 1
ATOM 756 C CA . MET A 1 100 ? -6.904 -6.155 -9.543 1.00 93.25 100 MET A CA 1
ATOM 757 C C . MET A 1 100 ? -6.535 -7.637 -9.709 1.00 93.25 100 MET A C 1
ATOM 759 O O . MET A 1 100 ? -6.352 -8.088 -10.833 1.00 93.25 100 MET A O 1
ATOM 763 N N . GLY A 1 101 ? -6.430 -8.406 -8.623 1.00 94.00 101 GLY A N 1
ATOM 764 C CA . GLY A 1 101 ? -6.201 -9.849 -8.712 1.00 94.00 101 GLY A CA 1
ATOM 765 C C . GLY A 1 101 ? -7.354 -10.601 -9.371 1.00 94.00 101 GLY A C 1
ATOM 766 O O . GLY A 1 101 ? -7.117 -11.573 -10.080 1.00 94.00 101 GLY A O 1
ATOM 767 N N . GLU A 1 102 ? -8.591 -10.144 -9.182 1.00 94.25 102 GLU A N 1
ATOM 768 C CA . GLU A 1 102 ? -9.759 -10.684 -9.886 1.00 94.25 102 GLU A CA 1
ATOM 769 C C . GLU A 1 102 ? -9.717 -10.310 -11.375 1.00 94.25 102 GLU A C 1
ATOM 771 O O . GLU A 1 102 ? -9.867 -11.190 -12.221 1.00 94.25 102 GLU A O 1
ATOM 776 N N . ASP A 1 103 ? -9.383 -9.057 -11.705 1.00 94.06 103 ASP A N 1
ATOM 777 C CA . ASP A 1 103 ? -9.195 -8.612 -13.095 1.00 94.06 103 ASP A CA 1
ATOM 778 C C . ASP A 1 103 ? -8.113 -9.427 -13.827 1.00 94.06 103 ASP A C 1
ATOM 780 O O . ASP A 1 103 ? -8.264 -9.741 -15.009 1.00 94.06 103 ASP A O 1
ATOM 784 N N . LEU A 1 104 ? -7.016 -9.765 -13.135 1.00 92.94 104 LEU A N 1
ATOM 785 C CA . LEU A 1 104 ? -5.929 -10.588 -13.677 1.00 92.94 104 LEU A CA 1
ATOM 786 C C . LEU A 1 104 ? -6.389 -12.027 -13.941 1.00 92.94 104 LEU A C 1
ATOM 788 O O . LEU A 1 104 ? -6.087 -12.564 -15.003 1.00 92.94 104 LEU A O 1
ATOM 792 N N . LYS A 1 105 ? -7.158 -12.629 -13.022 1.00 91.38 105 LYS A N 1
ATOM 793 C CA . LYS A 1 105 ? -7.745 -13.969 -13.215 1.00 91.38 105 LYS A CA 1
ATOM 794 C C . LYS A 1 105 ? -8.693 -14.021 -14.411 1.00 91.38 105 LYS A C 1
ATOM 796 O O . LYS A 1 105 ? -8.727 -15.020 -15.120 1.00 91.38 105 LYS A O 1
ATOM 801 N N . LEU A 1 106 ? -9.471 -12.958 -14.616 1.00 92.31 106 LEU A N 1
ATOM 802 C CA . LEU A 1 106 ? -10.425 -12.844 -15.721 1.00 92.31 106 LEU A CA 1
ATOM 803 C C . LEU A 1 106 ? -9.766 -12.443 -17.051 1.00 92.31 106 LEU A C 1
ATOM 805 O O . LEU A 1 106 ? -10.447 -12.392 -18.071 1.00 92.31 106 LEU A O 1
ATOM 809 N N . GLY A 1 107 ? -8.468 -12.124 -17.056 1.00 89.38 107 GLY A N 1
ATOM 810 C CA . GLY A 1 107 ? -7.756 -11.667 -18.251 1.00 89.38 107 GLY A CA 1
ATOM 811 C C . GLY A 1 107 ? -8.140 -10.257 -18.719 1.00 89.38 107 GLY A C 1
ATOM 812 O O . GLY A 1 107 ? -7.774 -9.860 -19.821 1.00 89.38 107 GLY A O 1
ATOM 813 N N . LEU A 1 108 ? -8.842 -9.468 -17.895 1.00 90.25 108 LEU A N 1
ATOM 814 C CA . LEU A 1 108 ? -9.253 -8.094 -18.228 1.00 90.25 108 LEU A CA 1
ATOM 815 C C . LEU A 1 108 ? -8.074 -7.113 -18.240 1.00 90.25 108 LEU A C 1
ATOM 817 O O . LEU A 1 108 ? -8.149 -6.028 -18.820 1.00 90.25 108 LEU A O 1
ATOM 821 N N . ARG A 1 109 ? -6.986 -7.469 -17.554 1.00 87.38 109 ARG A N 1
ATOM 822 C CA . ARG A 1 109 ? -5.785 -6.649 -17.423 1.00 87.38 109 ARG A CA 1
ATOM 823 C C . ARG A 1 109 ? -4.553 -7.466 -17.812 1.00 87.38 109 ARG A C 1
ATOM 825 O O . ARG A 1 109 ? -4.338 -8.524 -17.227 1.00 87.38 109 ARG A O 1
ATOM 832 N N . PRO A 1 110 ? -3.692 -6.965 -18.714 1.00 89.56 110 PRO A N 1
ATOM 833 C CA . PRO A 1 110 ? -2.443 -7.644 -19.026 1.00 89.56 110 PRO A CA 1
ATOM 834 C C . PRO A 1 110 ? -1.485 -7.575 -17.830 1.00 89.56 110 PRO A C 1
ATOM 836 O O . PRO A 1 110 ? -1.272 -6.512 -17.228 1.00 89.56 110 PRO A O 1
ATOM 839 N N . ILE A 1 111 ? -0.869 -8.712 -17.504 1.00 88.75 111 ILE A N 1
ATOM 840 C CA . ILE A 1 111 ? 0.085 -8.818 -16.394 1.00 88.75 111 ILE A CA 1
ATOM 841 C C . ILE A 1 111 ? 1.329 -7.943 -16.618 1.00 88.75 111 ILE A C 1
ATOM 843 O O . ILE A 1 111 ? 1.808 -7.326 -15.670 1.00 88.75 111 ILE A O 1
ATOM 847 N N . GLN A 1 112 ? 1.759 -7.781 -17.873 1.00 89.06 112 GLN A N 1
ATOM 848 C CA . GLN A 1 112 ? 2.894 -6.949 -18.314 1.00 89.06 112 GLN A CA 1
ATOM 849 C C . GLN A 1 112 ? 2.781 -5.484 -17.884 1.00 89.06 112 GLN A C 1
ATOM 851 O O . GLN A 1 112 ? 3.761 -4.839 -17.532 1.00 89.06 112 GLN A O 1
ATOM 856 N N . ARG A 1 113 ? 1.560 -4.939 -17.874 1.00 87.94 113 ARG A N 1
ATOM 857 C CA . ARG A 1 113 ? 1.329 -3.562 -17.420 1.00 87.94 113 ARG A CA 1
ATOM 858 C C . ARG A 1 113 ? 1.378 -3.447 -15.895 1.00 87.94 113 ARG A C 1
ATOM 860 O O . ARG A 1 113 ? 1.594 -2.364 -15.349 1.00 87.94 113 ARG A O 1
ATOM 867 N N . THR A 1 114 ? 1.133 -4.561 -15.214 1.00 88.81 114 THR A N 1
ATOM 868 C CA . THR A 1 114 ? 0.898 -4.604 -13.775 1.00 88.81 114 THR A CA 1
ATOM 869 C C . THR A 1 114 ? 2.185 -4.848 -13.000 1.00 88.81 114 THR A C 1
ATOM 871 O O . THR A 1 114 ? 2.472 -4.141 -12.034 1.00 88.81 114 THR A O 1
ATOM 874 N N . VAL A 1 115 ? 2.967 -5.832 -13.435 1.00 91.12 115 VAL A N 1
ATOM 875 C CA . VAL A 1 115 ? 4.174 -6.315 -12.761 1.00 91.12 115 VAL A CA 1
ATOM 876 C C . VAL A 1 115 ? 5.382 -6.074 -13.658 1.00 91.12 115 VAL A C 1
ATOM 878 O O . VAL A 1 115 ? 5.253 -6.083 -14.875 1.00 91.12 115 VAL A O 1
ATOM 881 N N . VAL A 1 116 ? 6.534 -5.803 -13.051 1.00 89.69 116 VAL A N 1
ATOM 882 C CA . VAL A 1 116 ? 7.810 -5.647 -13.752 1.00 89.69 116 VAL A CA 1
ATOM 883 C C . VAL A 1 116 ? 8.252 -7.009 -14.297 1.00 89.69 116 VAL A C 1
ATOM 885 O O . VAL A 1 116 ? 8.210 -8.007 -13.571 1.00 89.69 116 VAL A O 1
ATOM 888 N N . PHE A 1 117 ? 8.642 -7.014 -15.567 1.00 84.56 117 PHE A N 1
ATOM 889 C CA . PHE A 1 117 ? 9.305 -8.114 -16.262 1.00 84.56 117 PHE A CA 1
ATOM 890 C C . PHE A 1 117 ? 10.723 -7.654 -16.581 1.00 84.56 117 PHE A C 1
ATOM 892 O O . PHE A 1 117 ? 10.916 -6.470 -16.868 1.00 84.56 117 PHE A O 1
ATOM 899 N N . ASP A 1 118 ? 11.685 -8.564 -16.500 1.00 80.12 118 ASP A N 1
ATOM 900 C CA . ASP A 1 118 ? 13.050 -8.266 -16.909 1.00 80.12 118 ASP A CA 1
ATOM 901 C C . ASP A 1 118 ? 13.094 -8.215 -18.443 1.00 80.12 118 ASP A C 1
ATOM 903 O O . ASP A 1 118 ? 12.504 -9.056 -19.120 1.00 80.12 118 ASP A O 1
ATOM 907 N N . GLU A 1 119 ? 13.732 -7.181 -18.995 1.00 69.12 119 GLU A N 1
ATOM 908 C CA . GLU A 1 119 ? 13.716 -6.880 -20.439 1.00 69.12 119 GLU A CA 1
ATOM 909 C C . GLU A 1 119 ? 14.439 -7.944 -21.288 1.00 69.12 119 GLU A C 1
ATOM 911 O O . GLU A 1 119 ? 14.293 -7.963 -22.506 1.00 69.12 119 GLU A O 1
ATOM 916 N N . GLU A 1 120 ? 15.196 -8.835 -20.644 1.00 64.00 120 GLU A N 1
ATOM 917 C CA . GLU A 1 120 ? 16.036 -9.861 -21.271 1.00 64.00 120 GLU A CA 1
ATOM 918 C C . GLU A 1 120 ? 15.325 -11.216 -21.459 1.00 64.00 120 GLU A C 1
ATOM 920 O O . GLU A 1 120 ? 15.875 -12.109 -22.101 1.00 64.00 120 GLU A O 1
ATOM 925 N N . GLU A 1 121 ? 14.117 -11.397 -20.915 1.00 67.56 121 GLU A N 1
ATOM 926 C CA . GLU A 1 121 ? 13.365 -12.649 -21.039 1.00 67.56 121 GLU A CA 1
ATOM 927 C C . GLU A 1 121 ? 12.369 -12.602 -22.208 1.00 67.56 121 GLU A C 1
ATOM 929 O O . GLU A 1 121 ? 11.452 -11.776 -22.233 1.00 67.56 121 GLU A O 1
ATOM 934 N N . ASP A 1 122 ? 12.493 -13.545 -23.150 1.00 70.50 122 ASP A N 1
ATOM 935 C CA . ASP A 1 122 ? 11.485 -13.760 -24.189 1.00 70.50 122 ASP A CA 1
ATOM 936 C C . ASP A 1 122 ? 10.135 -14.083 -23.536 1.00 70.50 122 ASP A C 1
ATOM 938 O O . ASP A 1 122 ? 9.940 -15.127 -22.903 1.00 70.50 122 ASP A O 1
ATOM 942 N N . VAL A 1 123 ? 9.175 -13.169 -23.683 1.00 75.00 123 VAL A N 1
ATOM 943 C CA . VAL A 1 123 ? 7.868 -13.287 -23.037 1.00 75.00 123 VAL A CA 1
ATOM 944 C C . VAL A 1 123 ? 7.038 -14.359 -23.740 1.00 75.00 123 VAL A C 1
ATOM 946 O O . VAL A 1 123 ? 6.307 -14.088 -24.690 1.00 75.00 123 VAL A 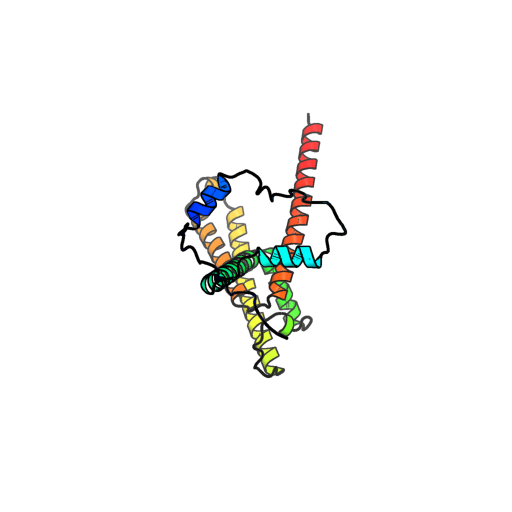O 1
ATOM 949 N N . THR A 1 124 ? 7.142 -15.592 -23.251 1.00 85.12 124 THR A N 1
ATOM 950 C CA . THR A 1 124 ? 6.305 -16.711 -23.699 1.00 85.12 124 THR A CA 1
ATOM 951 C C . THR A 1 124 ? 4.964 -16.741 -22.961 1.00 85.12 124 THR A C 1
ATOM 953 O O . THR A 1 124 ? 4.853 -16.351 -21.793 1.00 85.12 124 THR A O 1
ATOM 956 N N . ASP A 1 125 ? 3.928 -17.276 -23.612 1.00 85.31 125 ASP A N 1
ATOM 957 C CA . ASP A 1 125 ? 2.595 -17.429 -23.011 1.00 85.31 125 ASP A CA 1
ATOM 958 C C . ASP A 1 125 ? 2.607 -18.295 -21.740 1.00 85.31 125 ASP A C 1
ATOM 960 O O . ASP A 1 125 ? 1.816 -18.080 -20.817 1.00 85.31 125 ASP A O 1
ATOM 964 N N . GLU A 1 126 ? 3.521 -19.263 -21.655 1.00 87.25 126 GLU A N 1
ATOM 965 C CA . GLU A 1 126 ? 3.700 -20.088 -20.459 1.00 87.25 126 GLU A CA 1
ATOM 966 C C . GLU A 1 126 ? 4.263 -19.283 -19.284 1.00 87.25 126 GLU A C 1
ATOM 968 O O . GLU A 1 126 ? 3.779 -19.417 -18.157 1.00 87.25 126 GLU A O 1
ATOM 973 N N . MET A 1 127 ? 5.245 -18.412 -19.534 1.00 86.81 127 MET A N 1
ATOM 974 C CA . MET A 1 127 ? 5.804 -17.521 -18.513 1.00 86.81 127 MET A CA 1
ATOM 975 C C . MET A 1 127 ? 4.762 -16.516 -18.025 1.00 86.81 127 MET A C 1
ATOM 977 O O . MET A 1 127 ? 4.640 -16.294 -16.818 1.00 86.81 127 MET A O 1
ATOM 981 N N . LEU A 1 128 ? 3.947 -15.974 -18.936 1.00 88.31 128 LEU A N 1
ATOM 982 C CA . LEU A 1 128 ? 2.842 -15.085 -18.581 1.00 88.31 128 LEU A CA 1
ATOM 983 C C . LEU A 1 128 ? 1.841 -15.769 -17.648 1.00 88.31 128 LEU A C 1
ATOM 985 O O . LEU A 1 128 ? 1.494 -15.198 -16.613 1.00 88.31 128 LEU A O 1
ATOM 989 N N . LYS A 1 129 ? 1.418 -16.999 -17.966 1.00 89.75 129 LYS A N 1
ATOM 990 C CA . LYS A 1 129 ? 0.507 -17.777 -17.111 1.00 89.75 129 LYS A CA 1
ATOM 991 C C . LYS A 1 129 ? 1.111 -18.046 -15.734 1.00 89.75 129 LYS A C 1
ATOM 993 O O . LYS A 1 129 ? 0.480 -17.727 -14.731 1.00 89.75 129 LYS A O 1
ATOM 998 N N . ARG A 1 130 ? 2.363 -18.519 -15.673 1.00 91.31 130 ARG A N 1
ATOM 999 C CA . ARG A 1 130 ? 3.072 -18.751 -14.398 1.00 91.31 130 ARG A CA 1
ATOM 1000 C C . ARG A 1 130 ? 3.125 -17.489 -13.542 1.00 91.31 130 ARG A C 1
ATOM 1002 O O . ARG A 1 130 ? 2.874 -17.546 -12.340 1.00 91.31 130 ARG A O 1
ATOM 1009 N N . ARG A 1 131 ? 3.413 -16.340 -14.157 1.00 90.56 131 ARG A N 1
ATOM 1010 C CA . ARG A 1 131 ? 3.484 -15.058 -13.451 1.00 90.56 131 ARG A CA 1
ATOM 1011 C C . ARG A 1 131 ? 2.116 -14.592 -12.962 1.00 90.56 131 ARG A C 1
ATOM 1013 O O . ARG A 1 131 ? 2.017 -14.059 -11.857 1.00 90.56 131 ARG A O 1
ATOM 1020 N N . VAL A 1 132 ? 1.062 -14.804 -13.752 1.00 92.88 132 VAL A N 1
ATOM 1021 C CA . VAL A 1 132 ? -0.323 -14.550 -13.329 1.00 92.88 132 VAL A CA 1
ATOM 1022 C C . VAL A 1 132 ? -0.671 -15.408 -12.119 1.00 92.88 132 VAL A C 1
ATOM 1024 O O . VAL A 1 132 ? -1.149 -14.856 -11.129 1.00 92.88 132 VAL A O 1
ATOM 1027 N N . ASP A 1 133 ? -0.383 -16.708 -12.149 1.00 93.19 133 ASP A N 1
ATOM 1028 C CA . ASP A 1 133 ? -0.668 -17.624 -11.040 1.00 93.19 133 ASP A CA 1
ATOM 1029 C C . ASP A 1 133 ? 0.100 -17.236 -9.770 1.00 93.19 133 ASP A C 1
ATOM 1031 O O . ASP A 1 133 ? -0.475 -17.163 -8.684 1.00 93.19 133 ASP A O 1
ATOM 1035 N N . GLU A 1 134 ? 1.380 -16.891 -9.903 1.00 93.69 134 GLU A N 1
ATOM 1036 C CA . GLU A 1 134 ? 2.235 -16.451 -8.799 1.00 93.69 134 GLU A CA 1
ATOM 1037 C C . GLU A 1 134 ? 1.710 -15.164 -8.137 1.00 93.69 134 GLU A C 1
ATOM 1039 O O . GLU A 1 134 ? 1.592 -15.069 -6.910 1.00 93.69 134 GLU A O 1
ATOM 1044 N N . VAL A 1 135 ? 1.376 -14.153 -8.943 1.00 94.31 135 VAL A N 1
ATOM 1045 C CA . VAL A 1 135 ? 0.852 -12.867 -8.456 1.00 94.31 135 VAL A CA 1
ATOM 1046 C C . VAL A 1 135 ? -0.523 -13.060 -7.834 1.00 94.31 135 VAL A C 1
ATOM 1048 O O . VAL A 1 135 ? -0.800 -12.535 -6.756 1.00 94.31 135 VAL A O 1
ATOM 1051 N N . THR A 1 136 ? -1.365 -13.865 -8.469 1.00 94.69 136 THR A N 1
ATOM 1052 C CA . THR A 1 136 ? -2.701 -14.195 -7.986 1.00 94.69 136 THR A CA 1
ATOM 1053 C C . THR A 1 136 ? -2.656 -14.961 -6.666 1.00 94.69 136 THR A C 1
ATOM 1055 O O . THR A 1 136 ? -3.432 -14.651 -5.760 1.00 94.69 136 THR A O 1
ATOM 1058 N N . GLY A 1 137 ? -1.721 -15.901 -6.514 1.00 95.56 137 GLY A N 1
ATOM 1059 C CA . GLY A 1 137 ? -1.475 -16.623 -5.267 1.00 95.56 137 GLY A CA 1
ATOM 1060 C C . GLY A 1 137 ? -1.103 -15.675 -4.127 1.00 95.56 137 GLY A C 1
ATOM 1061 O O . GLY A 1 137 ? -1.730 -15.701 -3.068 1.00 95.56 137 GLY A O 1
ATOM 1062 N N . ARG A 1 138 ? -0.182 -14.733 -4.374 1.00 95.69 138 ARG A N 1
ATOM 1063 C CA . ARG A 1 138 ? 0.172 -13.689 -3.392 1.00 95.69 138 ARG A CA 1
ATOM 1064 C C . ARG A 1 138 ? -1.001 -12.778 -3.041 1.00 95.69 138 ARG A C 1
ATOM 1066 O O . ARG A 1 138 ? -1.138 -12.372 -1.889 1.00 95.69 138 ARG A O 1
ATOM 1073 N N . ILE A 1 139 ? -1.852 -12.442 -4.010 1.00 96.00 139 ILE A N 1
ATOM 1074 C CA . ILE A 1 139 ? -3.072 -11.662 -3.757 1.00 96.00 139 ILE A CA 1
ATOM 1075 C C . ILE A 1 139 ? -4.078 -12.482 -2.925 1.00 96.00 139 ILE A C 1
ATOM 1077 O O . ILE A 1 139 ? -4.765 -11.921 -2.071 1.00 96.00 139 ILE A O 1
ATOM 1081 N N . GLY A 1 140 ? -4.124 -13.803 -3.106 1.00 96.19 140 GLY A N 1
ATOM 1082 C CA . GLY A 1 140 ? -4.858 -14.726 -2.237 1.00 96.19 140 GLY A CA 1
ATOM 1083 C C . GLY A 1 140 ? -4.366 -14.677 -0.788 1.00 96.19 140 GLY A C 1
ATOM 1084 O O . GLY A 1 140 ? -5.155 -14.420 0.118 1.00 96.19 140 GLY A O 1
ATOM 1085 N N . GLU A 1 141 ? -3.056 -14.800 -0.564 1.00 96.38 141 GLU A N 1
ATOM 1086 C CA . GLU A 1 141 ? -2.464 -14.656 0.776 1.00 96.38 141 GLU A CA 1
ATOM 1087 C C . GLU A 1 141 ? -2.764 -13.280 1.393 1.00 96.38 141 GLU A C 1
ATOM 1089 O O . GLU A 1 141 ? -3.075 -13.163 2.582 1.00 96.38 141 GLU A O 1
ATOM 1094 N N . LEU A 1 142 ? -2.699 -12.216 0.585 1.00 96.88 142 LEU A N 1
ATOM 1095 C CA . LEU A 1 142 ? -3.038 -10.860 1.013 1.00 96.88 142 LEU A CA 1
ATOM 1096 C C . LEU A 1 142 ? -4.491 -10.765 1.496 1.00 96.88 142 LEU A C 1
ATOM 1098 O O . LEU A 1 142 ? -4.748 -10.093 2.499 1.00 96.88 142 LEU A O 1
ATOM 1102 N N . ARG A 1 143 ? -5.427 -11.442 0.817 1.00 97.00 143 ARG A N 1
ATOM 1103 C CA . ARG A 1 143 ? -6.843 -11.493 1.202 1.00 97.00 143 ARG A CA 1
ATOM 1104 C C . ARG A 1 143 ? -7.016 -12.094 2.589 1.00 97.00 143 ARG A C 1
ATOM 1106 O O . ARG A 1 143 ? -7.624 -11.454 3.443 1.00 97.00 143 ARG A O 1
ATOM 1113 N N . GLU A 1 144 ? -6.410 -13.249 2.853 1.00 96.19 144 GLU A N 1
ATOM 1114 C CA . GLU A 1 144 ? -6.504 -13.898 4.167 1.00 96.19 144 GLU A CA 1
ATOM 1115 C C . GLU A 1 144 ? -5.973 -13.001 5.295 1.00 96.19 144 GLU A C 1
ATOM 1117 O O . GLU A 1 144 ? -6.559 -12.910 6.377 1.00 96.19 144 GLU A O 1
ATOM 1122 N N . ARG A 1 145 ? -4.853 -12.307 5.052 1.00 96.19 145 ARG A N 1
ATOM 1123 C CA . ARG A 1 145 ? -4.276 -11.349 6.011 1.00 96.19 145 ARG A CA 1
ATOM 1124 C C . ARG A 1 145 ? -5.202 -10.161 6.242 1.00 96.19 145 ARG A C 1
ATOM 1126 O O . ARG A 1 145 ? -5.362 -9.706 7.375 1.00 96.19 145 ARG A O 1
ATOM 1133 N N . TYR A 1 146 ? -5.829 -9.667 5.179 1.00 96.19 146 TYR A N 1
ATOM 1134 C CA . TYR A 1 146 ? -6.775 -8.562 5.247 1.00 96.19 146 TYR A CA 1
ATOM 1135 C C . TYR A 1 146 ? -8.050 -8.932 6.017 1.00 96.19 146 TYR A C 1
ATOM 1137 O O . TYR A 1 146 ? -8.510 -8.146 6.844 1.00 96.19 146 TYR A O 1
ATOM 1145 N N . GLU A 1 147 ? -8.582 -10.137 5.823 1.00 96.25 147 GLU A N 1
ATOM 1146 C CA . GLU A 1 147 ? -9.747 -10.644 6.557 1.00 96.25 147 GLU A CA 1
ATOM 1147 C C . GLU A 1 147 ? -9.449 -10.824 8.049 1.00 96.25 147 GLU A C 1
ATOM 1149 O O . GLU A 1 147 ? -10.205 -10.339 8.893 1.00 96.25 147 GLU A O 1
ATOM 1154 N N . LYS A 1 148 ? -8.295 -11.414 8.394 1.00 95.62 148 LYS A N 1
ATOM 1155 C CA . LYS A 1 148 ? -7.823 -11.506 9.789 1.00 95.62 148 LYS A CA 1
ATOM 1156 C C . LYS A 1 148 ? -7.691 -10.127 10.432 1.00 95.62 148 LYS A C 1
ATOM 1158 O O . LYS A 1 148 ? -8.101 -9.925 11.574 1.00 95.62 148 LYS A O 1
ATOM 1163 N N . ARG A 1 149 ? -7.168 -9.145 9.691 1.00 95.38 149 ARG A N 1
ATOM 1164 C CA . ARG A 1 149 ? -7.089 -7.748 10.140 1.00 95.38 149 ARG A CA 1
ATOM 1165 C C . ARG A 1 149 ? -8.478 -7.169 10.435 1.00 95.38 149 ARG A C 1
ATOM 1167 O O . ARG A 1 149 ? -8.630 -6.494 11.448 1.00 95.38 149 ARG A O 1
ATOM 1174 N N . LEU A 1 150 ? -9.481 -7.431 9.591 1.00 95.38 150 LEU A N 1
ATOM 1175 C CA . LEU A 1 150 ? -10.860 -6.979 9.826 1.00 95.38 150 LEU A CA 1
ATOM 1176 C C . LEU A 1 150 ? -11.476 -7.630 11.071 1.00 95.38 150 LEU A C 1
ATOM 1178 O O . LEU A 1 150 ? -12.115 -6.941 11.859 1.00 95.38 150 LEU A O 1
ATOM 1182 N N . GLN A 1 151 ? -11.252 -8.928 11.285 1.00 95.38 151 GLN A N 1
ATOM 1183 C CA . GLN A 1 151 ? -11.720 -9.629 12.487 1.00 95.38 151 GLN A CA 1
ATOM 1184 C C . GLN A 1 151 ? -11.098 -9.043 13.762 1.00 95.38 151 GLN A C 1
ATOM 1186 O O . GLN A 1 151 ? -11.812 -8.746 14.716 1.00 95.38 151 GLN A O 1
ATOM 1191 N N . LEU A 1 152 ? -9.781 -8.814 13.765 1.00 94.00 152 LEU A N 1
ATOM 1192 C CA . LEU A 1 152 ? -9.077 -8.198 14.896 1.00 94.00 152 LEU A CA 1
ATOM 1193 C C . LEU A 1 152 ? -9.533 -6.756 15.156 1.00 94.00 152 LEU A C 1
ATOM 1195 O O . LEU A 1 152 ? -9.587 -6.339 16.310 1.00 94.00 152 LEU A O 1
ATOM 1199 N N . ALA A 1 153 ? -9.854 -5.998 14.103 1.00 92.75 153 ALA A N 1
ATOM 1200 C CA . ALA A 1 153 ? -10.397 -4.648 14.233 1.00 92.75 153 ALA A CA 1
ATOM 1201 C C . ALA A 1 153 ? -11.786 -4.664 14.891 1.00 92.75 153 ALA A C 1
ATOM 1203 O O . ALA A 1 153 ? -11.989 -3.950 15.868 1.00 92.75 153 ALA A O 1
ATOM 1204 N N . LYS A 1 154 ? -12.688 -5.553 14.449 1.00 94.06 154 LYS A N 1
ATOM 1205 C CA . LYS A 1 154 ? -14.011 -5.744 15.073 1.00 94.06 154 LYS A CA 1
ATOM 1206 C C . LYS A 1 154 ? -13.901 -6.135 16.546 1.00 94.06 154 LYS A C 1
ATOM 1208 O O . LYS A 1 154 ? -14.507 -5.503 17.399 1.00 94.06 154 LYS A O 1
ATOM 1213 N N . GLN A 1 155 ? -13.035 -7.098 16.866 1.00 91.62 155 GLN A N 1
ATOM 1214 C CA . GLN A 1 155 ? -12.772 -7.492 18.255 1.00 91.62 155 GLN A CA 1
ATOM 1215 C C . GLN A 1 155 ? -12.247 -6.339 19.117 1.00 91.62 155 GLN A C 1
ATOM 1217 O O . GLN A 1 155 ? -12.420 -6.366 20.331 1.00 91.62 155 GLN A O 1
ATOM 1222 N N . LEU A 1 156 ? -11.555 -5.363 18.520 1.00 89.06 156 LEU A N 1
ATOM 1223 C CA . LEU A 1 156 ? -11.065 -4.182 19.222 1.00 89.06 156 LEU A CA 1
ATOM 1224 C C . LEU A 1 156 ? -12.185 -3.159 19.464 1.00 89.06 156 LEU A C 1
ATOM 1226 O O . LEU A 1 156 ? -12.188 -2.525 20.517 1.00 89.06 156 LEU A O 1
ATOM 1230 N N . GLU A 1 157 ? -13.111 -3.010 18.515 1.00 88.19 157 GLU A N 1
ATOM 1231 C CA . GLU A 1 157 ? -14.298 -2.149 18.624 1.00 88.19 157 GLU A CA 1
ATOM 1232 C C . GLU A 1 157 ? -15.310 -2.687 19.644 1.00 88.19 157 GLU A C 1
ATOM 1234 O O . GLU A 1 157 ? -15.886 -1.915 20.404 1.00 88.19 157 GLU A O 1
ATOM 1239 N N . GLU A 1 158 ? -15.468 -4.009 19.721 1.00 89.62 158 GLU A N 1
ATOM 1240 C CA . GLU A 1 158 ? -16.346 -4.695 20.679 1.00 89.62 158 GLU A CA 1
ATOM 1241 C C . GLU A 1 158 ? -15.819 -4.668 22.128 1.00 89.62 158 GLU A C 1
ATOM 1243 O O . GLU A 1 158 ? -16.516 -5.083 23.057 1.00 89.62 158 GLU A O 1
ATOM 1248 N N . LEU A 1 159 ? -14.587 -4.197 22.367 1.00 86.19 159 LEU A N 1
ATOM 1249 C CA . LEU A 1 159 ? -14.062 -4.072 23.727 1.00 86.19 159 LEU A CA 1
ATOM 1250 C C . LEU A 1 159 ? -14.802 -2.985 24.505 1.00 86.19 159 LEU A C 1
ATOM 1252 O O . LEU A 1 159 ? -14.972 -1.855 24.051 1.00 86.19 159 LEU A O 1
ATOM 1256 N N . ASN A 1 160 ? -15.120 -3.298 25.761 1.00 81.19 160 ASN A N 1
ATOM 1257 C CA . ASN A 1 160 ? -15.731 -2.344 26.675 1.00 81.19 160 ASN A CA 1
ATOM 1258 C C . ASN A 1 160 ? -14.904 -1.041 26.778 1.00 81.19 160 ASN A C 1
ATOM 1260 O O . ASN A 1 160 ? -13.678 -1.099 26.946 1.00 81.19 160 ASN A O 1
ATOM 1264 N N . PRO A 1 161 ? -15.544 0.147 26.826 1.00 76.25 161 PRO A N 1
ATOM 1265 C CA . PRO A 1 161 ? -14.843 1.434 26.904 1.00 76.25 161 PRO A CA 1
ATOM 1266 C C . PRO A 1 161 ? -13.872 1.554 28.090 1.00 76.25 161 PRO A C 1
ATOM 1268 O O . PRO A 1 161 ? -12.846 2.230 27.999 1.00 76.25 161 PRO A O 1
ATOM 1271 N N . LYS A 1 162 ? -14.160 0.875 29.210 1.00 73.00 162 LYS A N 1
ATOM 1272 C CA . LYS A 1 162 ? -13.274 0.815 30.385 1.00 73.00 162 LYS A CA 1
ATOM 1273 C C . LYS A 1 162 ? -11.989 0.025 30.107 1.00 73.00 162 LYS A C 1
ATOM 1275 O O . LYS A 1 162 ? -10.915 0.437 30.542 1.00 73.00 162 LYS A O 1
ATOM 1280 N N . GLU A 1 163 ? -12.070 -1.070 29.354 1.00 72.44 163 GLU A N 1
ATOM 1281 C CA . GLU A 1 163 ? -10.915 -1.904 28.984 1.00 72.44 163 GLU A CA 1
ATOM 1282 C C . GLU A 1 163 ? -10.016 -1.213 27.952 1.00 72.44 163 GLU A C 1
ATOM 1284 O O . GLU A 1 163 ? -8.787 -1.332 28.012 1.00 72.44 163 GLU A O 1
ATOM 1289 N N . ALA A 1 164 ? -10.625 -0.443 27.044 1.00 71.69 164 ALA A N 1
ATOM 1290 C CA . ALA A 1 164 ? -9.914 0.388 26.079 1.00 71.69 164 ALA A CA 1
ATOM 1291 C C . ALA A 1 164 ? -9.167 1.546 26.768 1.00 71.69 164 ALA A C 1
ATOM 1293 O O . ALA A 1 164 ? -7.973 1.741 26.527 1.00 71.69 164 ALA A O 1
ATOM 1294 N N . LYS A 1 165 ? -9.827 2.266 27.692 1.00 73.00 165 LYS A N 1
ATOM 1295 C CA . LYS A 1 165 ? -9.215 3.376 28.451 1.00 73.00 165 LYS A CA 1
ATOM 1296 C C . LYS A 1 165 ? -8.069 2.921 29.356 1.00 73.00 165 LYS A C 1
ATOM 1298 O O . LYS A 1 165 ? -7.032 3.575 29.404 1.00 73.00 165 LYS A O 1
ATOM 1303 N N . THR A 1 166 ? -8.220 1.780 30.027 1.00 79.75 166 THR A N 1
ATOM 1304 C CA . THR A 1 166 ? -7.186 1.222 30.922 1.00 79.75 166 THR A CA 1
ATOM 1305 C C . THR A 1 166 ? -6.041 0.526 30.181 1.00 79.75 166 THR A C 1
ATOM 1307 O O . THR A 1 166 ? -5.103 0.048 30.820 1.00 79.75 166 THR A O 1
ATOM 1310 N N . LYS A 1 167 ? -6.082 0.456 28.837 1.00 79.62 167 LYS A N 1
ATOM 1311 C CA . LYS A 1 167 ? -5.098 -0.262 28.005 1.00 79.62 167 LYS A CA 1
ATOM 1312 C C . LYS A 1 167 ? -4.814 -1.658 28.570 1.00 79.62 167 LYS A C 1
ATOM 1314 O O . LYS A 1 167 ? -3.654 -2.050 28.769 1.00 79.62 167 LYS A O 1
ATOM 1319 N N . SER A 1 168 ? -5.888 -2.402 28.842 1.00 84.50 168 SER A N 1
ATOM 1320 C CA . SER A 1 168 ? -5.828 -3.767 29.373 1.00 84.50 168 SER A CA 1
ATOM 1321 C C . SER A 1 168 ? -4.830 -4.641 28.595 1.00 84.50 168 SER A C 1
ATOM 1323 O O . SER A 1 168 ? -4.549 -4.407 27.413 1.00 84.50 168 SER A O 1
ATOM 1325 N N . LYS A 1 169 ? -4.286 -5.684 29.235 1.00 88.12 169 LYS A N 1
ATOM 1326 C CA . LYS A 1 169 ? -3.380 -6.653 28.586 1.00 88.12 169 LYS A CA 1
ATOM 1327 C C . LYS A 1 169 ? -3.996 -7.217 27.295 1.00 88.12 169 LYS A C 1
ATOM 1329 O O . LYS A 1 169 ? -3.287 -7.374 26.302 1.00 88.12 169 LYS A O 1
ATOM 1334 N N . LYS A 1 170 ? -5.319 -7.438 27.285 1.00 87.62 170 LYS A N 1
ATOM 1335 C CA . LYS A 1 170 ? -6.086 -7.880 26.107 1.00 87.62 170 LYS A CA 1
ATOM 1336 C C . LYS A 1 170 ? -6.074 -6.836 24.983 1.00 87.62 170 LYS A C 1
ATOM 1338 O O . LYS A 1 170 ? -5.720 -7.175 23.858 1.00 87.62 170 LYS A O 1
ATOM 1343 N N . PHE A 1 171 ? -6.360 -5.569 25.295 1.00 89.44 171 PHE A N 1
ATOM 1344 C CA . PHE A 1 171 ? -6.312 -4.458 24.334 1.00 89.44 171 PHE A CA 1
ATOM 1345 C C . PHE A 1 171 ? -4.923 -4.312 23.697 1.00 89.44 171 PHE A C 1
ATOM 1347 O O . PHE A 1 171 ? -4.797 -4.222 22.476 1.00 89.44 171 PHE A O 1
ATOM 1354 N N . ARG A 1 172 ? -3.859 -4.354 24.513 1.00 90.56 172 ARG A N 1
ATOM 1355 C CA . ARG A 1 172 ? -2.470 -4.298 24.026 1.00 90.56 172 ARG A CA 1
ATOM 1356 C C . ARG A 1 172 ? -2.143 -5.461 23.088 1.00 90.56 172 ARG A C 1
ATOM 1358 O O . ARG A 1 172 ? -1.556 -5.237 22.032 1.00 90.56 172 ARG A O 1
ATOM 1365 N N . ARG A 1 173 ? -2.555 -6.684 23.444 1.00 91.94 173 ARG A N 1
ATOM 1366 C CA . ARG A 1 173 ? -2.353 -7.884 22.620 1.00 91.94 173 ARG A CA 1
ATOM 1367 C C . ARG A 1 173 ? -3.055 -7.772 21.265 1.00 91.94 173 ARG A C 1
ATOM 1369 O O . ARG A 1 173 ? -2.408 -7.997 20.246 1.00 91.94 173 ARG A O 1
ATOM 1376 N N . LEU A 1 174 ? -4.332 -7.387 21.250 1.00 92.44 174 LEU A N 1
ATOM 1377 C CA . LEU A 1 174 ? -5.114 -7.239 20.018 1.00 92.44 174 LEU A CA 1
ATOM 1378 C C . LEU A 1 174 ? -4.545 -6.142 19.115 1.00 92.44 174 LEU A C 1
ATOM 1380 O O . LEU A 1 174 ? -4.344 -6.373 17.925 1.00 92.44 174 LEU A O 1
ATOM 1384 N N . ARG A 1 175 ? -4.178 -4.983 19.678 1.00 92.69 175 ARG A N 1
ATOM 1385 C CA . ARG A 1 175 ? -3.502 -3.923 18.913 1.00 92.69 175 ARG A CA 1
ATOM 1386 C C . ARG A 1 175 ? -2.189 -4.394 18.298 1.00 92.69 175 ARG A C 1
ATOM 1388 O O . ARG A 1 175 ? -1.922 -4.083 17.143 1.00 92.69 175 ARG A O 1
ATOM 1395 N N . TYR A 1 176 ? -1.373 -5.136 19.047 1.00 94.88 176 TYR A N 1
ATOM 1396 C CA . TYR A 1 176 ? -0.115 -5.671 18.526 1.00 94.88 176 TYR A CA 1
ATOM 1397 C C . TYR A 1 176 ? -0.349 -6.653 17.370 1.00 94.88 176 TYR A C 1
ATOM 1399 O O . TYR A 1 176 ? 0.316 -6.559 16.340 1.00 94.88 176 TYR A O 1
ATOM 1407 N N . GLN A 1 177 ? -1.324 -7.555 17.510 1.00 95.50 177 GLN A N 1
ATOM 1408 C CA . GLN A 1 177 ? -1.707 -8.488 16.447 1.00 95.50 177 GLN A CA 1
ATOM 1409 C C . GLN A 1 177 ? -2.217 -7.748 15.205 1.00 95.50 177 GLN A C 1
ATOM 1411 O O . GLN A 1 177 ? -1.755 -8.031 14.103 1.00 95.50 177 GLN A O 1
ATOM 1416 N N . LEU A 1 178 ? -3.077 -6.742 15.380 1.00 94.81 178 LEU A N 1
ATOM 1417 C CA . LEU A 1 178 ? -3.582 -5.914 14.287 1.00 94.81 178 LEU A CA 1
ATOM 1418 C C . LEU A 1 178 ? -2.441 -5.214 13.531 1.00 94.81 178 LEU A C 1
ATOM 1420 O O . LEU A 1 178 ? -2.358 -5.301 12.307 1.00 94.81 178 LEU A O 1
ATOM 1424 N N . CYS A 1 179 ? -1.520 -4.568 14.255 1.00 95.00 179 CYS A N 1
ATOM 1425 C CA . CYS A 1 179 ? -0.342 -3.937 13.657 1.00 95.00 179 CYS A CA 1
ATOM 1426 C C . CYS A 1 179 ? 0.540 -4.952 12.919 1.00 95.00 179 CYS A C 1
ATOM 1428 O O . CYS A 1 179 ? 1.059 -4.649 11.843 1.00 95.00 179 CYS A O 1
ATOM 1430 N N . ARG A 1 180 ? 0.700 -6.162 13.468 1.00 95.94 180 ARG A N 1
ATOM 1431 C CA . ARG A 1 180 ? 1.468 -7.233 12.828 1.00 95.94 180 ARG A CA 1
ATOM 1432 C C . ARG A 1 180 ? 0.833 -7.648 11.504 1.00 95.94 180 ARG A C 1
ATOM 1434 O O . ARG A 1 180 ? 1.556 -7.702 10.514 1.00 95.94 180 ARG A O 1
ATOM 1441 N N . GLU A 1 181 ? -0.482 -7.858 11.451 1.00 95.44 181 GLU A N 1
ATOM 1442 C CA . GLU A 1 181 ? -1.172 -8.193 10.196 1.00 95.44 181 GLU A CA 1
ATOM 1443 C C . GLU A 1 181 ? -1.057 -7.065 9.156 1.00 95.44 181 GLU A C 1
ATOM 1445 O O . GLU A 1 181 ? -0.817 -7.343 7.983 1.00 95.44 181 GLU A O 1
ATOM 1450 N N . ILE A 1 182 ? -1.102 -5.789 9.568 1.00 94.94 182 ILE A N 1
ATOM 1451 C CA . ILE A 1 182 ? -0.861 -4.644 8.664 1.00 94.94 182 ILE A CA 1
ATOM 1452 C C . ILE A 1 182 ? 0.553 -4.692 8.064 1.00 94.94 182 ILE A C 1
ATOM 1454 O O . ILE A 1 182 ? 0.739 -4.464 6.866 1.00 94.94 182 ILE A O 1
ATOM 1458 N N . VAL A 1 183 ? 1.570 -4.988 8.878 1.00 96.00 183 VAL A N 1
ATOM 1459 C CA . VAL A 1 183 ? 2.957 -5.095 8.398 1.00 96.00 183 VAL A CA 1
ATOM 1460 C C . VAL A 1 183 ? 3.132 -6.300 7.474 1.00 96.00 183 VAL A C 1
ATOM 1462 O O . VAL A 1 183 ? 3.799 -6.168 6.449 1.00 96.00 183 VAL A O 1
ATOM 1465 N N . GLN A 1 184 ? 2.524 -7.445 7.796 1.00 95.75 184 GLN A N 1
ATOM 1466 C CA . GLN A 1 184 ? 2.579 -8.642 6.950 1.00 95.75 184 GLN A CA 1
ATOM 1467 C C . GLN A 1 184 ? 1.904 -8.409 5.595 1.00 95.75 184 GLN A C 1
ATOM 1469 O O . GLN A 1 184 ? 2.514 -8.683 4.564 1.00 95.75 184 GLN A O 1
ATOM 1474 N N . ALA A 1 185 ? 0.714 -7.802 5.576 1.00 95.69 185 ALA A N 1
ATOM 1475 C CA . ALA A 1 185 ? 0.051 -7.398 4.338 1.00 95.69 185 ALA A CA 1
ATOM 1476 C C . ALA A 1 185 ? 0.940 -6.458 3.501 1.00 95.69 185 ALA A C 1
ATOM 1478 O O . ALA A 1 185 ? 1.142 -6.683 2.310 1.00 95.69 185 ALA A O 1
ATOM 1479 N N . SER A 1 186 ? 1.566 -5.459 4.136 1.00 96.00 186 SER A N 1
ATOM 1480 C CA . SER A 1 186 ? 2.498 -4.545 3.460 1.00 96.00 186 SER A CA 1
ATOM 1481 C C . SER A 1 186 ? 3.727 -5.253 2.879 1.00 96.00 186 SER A C 1
ATOM 1483 O O . SER A 1 186 ? 4.242 -4.837 1.840 1.00 96.00 186 SER A O 1
ATOM 1485 N N . LEU A 1 187 ? 4.231 -6.303 3.534 1.00 95.75 187 LEU A N 1
ATOM 1486 C CA . LEU A 1 187 ? 5.340 -7.108 3.016 1.00 95.75 187 LEU A CA 1
ATOM 1487 C C . LEU A 1 187 ? 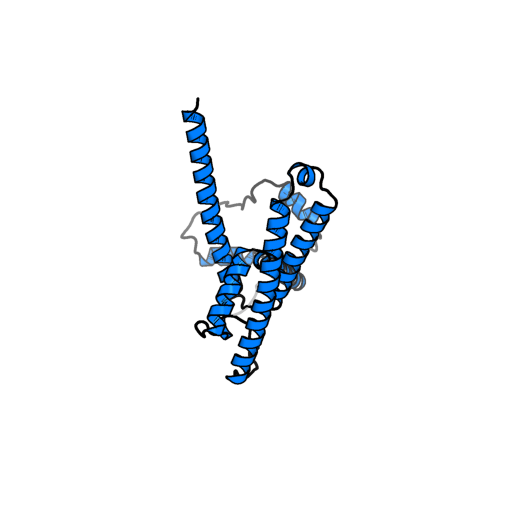4.920 -7.912 1.784 1.00 95.75 187 LEU A C 1
ATOM 1489 O O . LEU A 1 187 ? 5.661 -7.908 0.808 1.00 95.75 187 LEU A O 1
ATOM 1493 N N . ILE A 1 188 ? 3.740 -8.539 1.803 1.00 95.88 188 ILE A N 1
ATOM 1494 C CA . ILE A 1 188 ? 3.201 -9.278 0.650 1.00 95.88 188 ILE A CA 1
ATOM 1495 C C . ILE A 1 188 ? 3.039 -8.339 -0.547 1.00 95.88 188 ILE A C 1
ATOM 1497 O O . ILE A 1 188 ? 3.582 -8.609 -1.614 1.00 95.88 188 ILE A O 1
ATOM 1501 N N . VAL A 1 189 ? 2.386 -7.190 -0.351 1.00 95.69 189 VAL A N 1
ATOM 1502 C CA . VAL A 1 189 ? 2.182 -6.198 -1.417 1.00 95.69 189 VAL A CA 1
ATOM 1503 C C . VAL A 1 189 ? 3.510 -5.722 -2.007 1.00 95.69 189 VAL A C 1
ATOM 1505 O O . VAL A 1 189 ? 3.628 -5.611 -3.219 1.00 95.69 189 VAL A O 1
ATOM 1508 N N . ARG A 1 190 ? 4.527 -5.452 -1.177 1.00 93.75 190 ARG A N 1
ATOM 1509 C CA . ARG A 1 190 ? 5.841 -4.991 -1.663 1.00 93.75 190 ARG A CA 1
ATOM 1510 C C . ARG A 1 190 ? 6.676 -6.087 -2.328 1.00 93.75 190 ARG A C 1
ATOM 1512 O O . ARG A 1 190 ? 7.605 -5.749 -3.050 1.00 93.75 190 ARG A O 1
ATOM 1519 N N . ARG A 1 191 ? 6.378 -7.366 -2.076 1.00 93.69 191 ARG A N 1
ATOM 1520 C CA . ARG A 1 191 ? 6.983 -8.499 -2.796 1.00 93.69 191 ARG A CA 1
ATOM 1521 C C . ARG A 1 191 ? 6.394 -8.668 -4.192 1.00 93.69 191 ARG A C 1
ATOM 1523 O O . ARG A 1 191 ? 7.076 -9.189 -5.064 1.00 93.69 191 ARG A O 1
ATOM 1530 N N . ILE A 1 192 ? 5.154 -8.226 -4.411 1.00 91.38 192 ILE A N 1
ATOM 1531 C CA . ILE A 1 192 ? 4.603 -8.115 -5.759 1.00 91.38 192 ILE A CA 1
ATOM 1532 C C . ILE A 1 192 ? 5.321 -6.934 -6.420 1.00 91.38 192 ILE A C 1
ATOM 1534 O O . ILE A 1 192 ? 5.160 -5.783 -6.013 1.00 91.38 192 ILE A O 1
ATOM 1538 N N . GLN A 1 193 ? 6.181 -7.230 -7.393 1.00 89.94 193 GLN A N 1
ATOM 1539 C CA . GLN A 1 193 ? 7.005 -6.246 -8.098 1.00 89.94 193 GLN A CA 1
ATOM 1540 C C . GLN A 1 193 ? 6.145 -5.405 -9.052 1.00 89.94 193 GLN A C 1
ATOM 1542 O O . GLN A 1 193 ? 6.261 -5.508 -10.266 1.00 89.94 193 GLN A O 1
ATOM 1547 N N . PHE A 1 194 ? 5.232 -4.594 -8.518 1.00 93.62 194 PHE A N 1
ATOM 1548 C CA . PHE A 1 194 ? 4.404 -3.711 -9.333 1.00 93.62 194 PHE A CA 1
ATOM 1549 C C . PHE A 1 194 ? 5.248 -2.668 -10.064 1.00 93.62 194 PHE A C 1
ATOM 1551 O O . PHE A 1 194 ? 6.221 -2.136 -9.518 1.00 93.62 194 PHE A O 1
ATOM 1558 N N . THR A 1 195 ? 4.818 -2.318 -11.273 1.00 93.50 195 THR A N 1
ATOM 1559 C CA . THR A 1 195 ? 5.429 -1.232 -12.045 1.00 93.50 195 THR A CA 1
ATOM 1560 C C . THR A 1 195 ? 5.274 0.114 -11.321 1.00 93.50 195 THR A C 1
ATOM 1562 O O . THR A 1 195 ? 4.333 0.339 -10.552 1.00 93.50 195 THR A O 1
ATOM 1565 N N . ASN A 1 196 ? 6.183 1.063 -11.580 1.00 92.19 196 ASN A N 1
ATOM 1566 C CA . ASN A 1 196 ? 6.086 2.414 -11.000 1.00 92.19 196 ASN A CA 1
ATOM 1567 C C . ASN A 1 196 ? 4.775 3.116 -11.404 1.00 92.19 196 ASN A C 1
ATOM 1569 O O . ASN A 1 196 ? 4.224 3.902 -10.631 1.00 92.19 196 ASN A O 1
ATOM 1573 N N . LEU A 1 197 ? 4.257 2.806 -12.597 1.00 92.50 197 LEU A N 1
ATOM 1574 C CA . LEU A 1 197 ? 2.990 3.334 -13.092 1.00 92.50 197 LEU A CA 1
ATOM 1575 C C . LEU A 1 197 ? 1.805 2.850 -12.249 1.00 92.50 197 LEU A C 1
ATOM 1577 O O . LEU A 1 197 ? 0.928 3.645 -11.915 1.00 92.50 197 LEU A O 1
ATOM 1581 N N . GLU A 1 198 ? 1.786 1.572 -11.867 1.00 92.81 198 GLU A N 1
ATOM 1582 C CA . GLU A 1 198 ? 0.732 1.044 -11.001 1.00 92.81 198 GLU A CA 1
ATOM 1583 C C . GLU A 1 198 ? 0.804 1.630 -9.590 1.00 92.81 198 GLU A C 1
ATOM 1585 O O . GLU A 1 198 ? -0.229 2.020 -9.044 1.00 92.81 198 GLU A O 1
ATOM 1590 N N . TRP A 1 199 ? 2.004 1.806 -9.028 1.00 94.31 199 TRP A N 1
ATOM 1591 C CA . TRP A 1 199 ? 2.166 2.516 -7.755 1.00 94.31 199 TRP A CA 1
ATOM 1592 C C . TRP A 1 199 ? 1.633 3.947 -7.813 1.00 94.31 199 TRP A C 1
ATOM 1594 O O . TRP A 1 199 ? 0.915 4.368 -6.902 1.00 94.31 199 TRP A O 1
ATOM 1604 N N . LYS A 1 200 ? 1.928 4.676 -8.896 1.00 94.50 200 LYS A N 1
ATOM 1605 C CA . LYS A 1 200 ? 1.399 6.025 -9.123 1.00 94.50 200 LYS A CA 1
ATOM 1606 C C . LYS A 1 200 ? -0.127 6.010 -9.218 1.00 94.50 200 LYS A C 1
ATOM 1608 O O . LYS A 1 200 ? -0.784 6.755 -8.502 1.00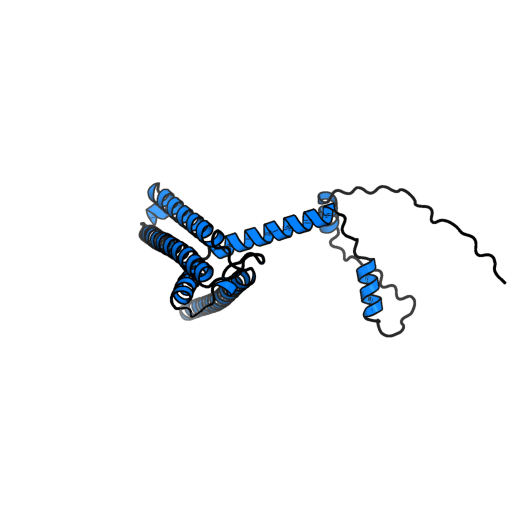 94.50 200 LYS A O 1
ATOM 1613 N N . ARG A 1 201 ? -0.703 5.090 -10.000 1.00 94.19 201 ARG A N 1
ATOM 1614 C CA . ARG A 1 201 ? -2.161 4.932 -10.139 1.00 94.19 201 ARG A CA 1
ATOM 1615 C C . ARG A 1 201 ? -2.853 4.649 -8.802 1.00 94.19 201 ARG A C 1
ATOM 1617 O O . ARG A 1 201 ? -3.916 5.209 -8.531 1.00 94.19 201 ARG A O 1
ATOM 1624 N N . LEU A 1 202 ? -2.278 3.772 -7.978 1.00 94.38 202 LEU A N 1
ATOM 1625 C CA . LEU A 1 202 ? -2.788 3.472 -6.637 1.00 94.38 202 LEU A CA 1
ATOM 1626 C C . LEU A 1 202 ? -2.695 4.698 -5.719 1.00 94.38 202 LEU A C 1
ATOM 1628 O O . LEU A 1 202 ? -3.647 4.988 -4.994 1.00 94.38 202 LEU A O 1
ATOM 1632 N N . GLY A 1 203 ? -1.586 5.438 -5.785 1.00 94.81 203 GLY A N 1
ATOM 1633 C CA . GLY A 1 203 ? -1.397 6.687 -5.049 1.00 94.81 203 GLY A CA 1
ATOM 1634 C C . GLY A 1 203 ? -2.396 7.775 -5.441 1.00 94.81 203 GLY A C 1
ATOM 1635 O O . GLY A 1 203 ? -3.015 8.372 -4.563 1.00 94.81 203 GLY A O 1
ATOM 1636 N N . ASP A 1 204 ? -2.625 7.980 -6.737 1.00 95.56 204 ASP A N 1
ATOM 1637 C CA . ASP A 1 204 ? -3.571 8.977 -7.246 1.00 95.56 204 ASP A CA 1
ATOM 1638 C C . ASP A 1 204 ? -5.010 8.655 -6.826 1.00 95.56 204 ASP A C 1
ATOM 1640 O O . ASP A 1 204 ? -5.773 9.548 -6.460 1.00 95.56 204 ASP A O 1
ATOM 1644 N N . ARG A 1 205 ? -5.392 7.371 -6.824 1.00 93.50 205 ARG A N 1
ATOM 1645 C CA . ARG A 1 205 ? -6.706 6.939 -6.318 1.00 93.50 205 ARG A CA 1
ATOM 1646 C C . ARG A 1 205 ? -6.852 7.163 -4.820 1.00 93.50 205 ARG A C 1
ATOM 1648 O O . ARG A 1 205 ? -7.908 7.613 -4.388 1.00 93.50 205 ARG A O 1
ATOM 1655 N N . LEU A 1 206 ? -5.811 6.870 -4.040 1.00 94.38 206 LEU A N 1
ATOM 1656 C CA . LEU A 1 206 ? -5.819 7.132 -2.604 1.00 94.38 206 LEU A CA 1
ATOM 1657 C C . LEU A 1 206 ? -5.948 8.633 -2.317 1.00 94.38 206 LEU A C 1
ATOM 1659 O O . LEU A 1 206 ? -6.729 9.009 -1.451 1.00 94.38 206 LEU A O 1
ATOM 1663 N N . ARG A 1 207 ? -5.226 9.476 -3.067 1.00 95.12 207 ARG A N 1
ATOM 1664 C CA . ARG A 1 207 ? -5.314 10.936 -2.950 1.00 95.12 207 ARG A CA 1
ATOM 1665 C C . ARG A 1 207 ? -6.724 11.433 -3.256 1.00 95.12 207 ARG A C 1
ATOM 1667 O O . ARG A 1 207 ? -7.320 12.075 -2.408 1.00 95.12 207 ARG A O 1
ATOM 1674 N N . LYS A 1 208 ? -7.306 11.014 -4.385 1.00 95.50 208 LYS A N 1
ATOM 1675 C CA . LYS A 1 208 ? -8.696 11.350 -4.738 1.00 95.50 208 LYS A CA 1
ATOM 1676 C C . LYS A 1 208 ? -9.695 10.923 -3.661 1.00 95.50 208 LYS A C 1
ATOM 1678 O O . LYS A 1 208 ? -10.623 11.663 -3.363 1.00 95.50 208 LYS A O 1
ATOM 1683 N N . ALA A 1 209 ? -9.521 9.735 -3.080 1.00 93.62 209 ALA A N 1
ATOM 1684 C CA . ALA A 1 209 ? -10.380 9.274 -1.992 1.00 93.62 209 ALA A CA 1
ATOM 1685 C C . ALA A 1 209 ? -10.233 10.148 -0.735 1.00 93.62 209 ALA A C 1
ATOM 1687 O O . ALA A 1 209 ? -11.236 10.472 -0.106 1.00 93.62 209 ALA A O 1
ATOM 1688 N N . ALA A 1 210 ? -9.008 10.559 -0.396 1.00 93.25 210 ALA A N 1
ATOM 1689 C CA . ALA A 1 210 ? -8.750 11.467 0.717 1.00 93.25 210 ALA A CA 1
ATOM 1690 C C . ALA A 1 210 ? -9.363 12.859 0.482 1.00 93.25 210 ALA A C 1
ATOM 1692 O O . ALA A 1 210 ? -10.028 13.368 1.377 1.00 93.25 210 ALA A O 1
ATOM 1693 N N . ASP A 1 211 ? -9.233 13.420 -0.724 1.00 95.00 211 ASP A N 1
ATOM 1694 C CA . ASP A 1 211 ? -9.817 14.723 -1.078 1.00 95.00 211 ASP A CA 1
ATOM 1695 C C . ASP A 1 211 ? -11.352 14.706 -0.927 1.00 95.00 211 ASP A C 1
ATOM 1697 O O . ASP A 1 211 ? -11.960 15.639 -0.397 1.00 95.00 211 ASP A O 1
ATOM 1701 N N . VAL A 1 212 ? -11.994 13.607 -1.347 1.00 95.56 212 VAL A N 1
ATOM 1702 C CA . VAL A 1 212 ? -13.441 13.403 -1.170 1.00 95.56 212 VAL A CA 1
ATOM 1703 C C . VAL A 1 212 ? -13.805 13.288 0.311 1.00 95.56 212 VAL A C 1
ATOM 1705 O O . VAL A 1 212 ? -14.776 13.908 0.744 1.00 95.56 212 VAL A O 1
ATOM 1708 N N . MET A 1 213 ? -13.039 12.523 1.095 1.00 93.81 213 MET A N 1
ATOM 1709 C CA . MET A 1 213 ? -13.269 12.395 2.538 1.00 93.81 213 MET A CA 1
ATOM 1710 C C . MET A 1 213 ? -13.147 13.741 3.252 1.00 93.81 213 MET A C 1
ATOM 1712 O O . MET A 1 213 ? -14.025 14.082 4.038 1.00 93.81 213 MET A O 1
ATOM 1716 N N . GLU A 1 214 ? -12.129 14.537 2.933 1.00 93.75 214 GLU A N 1
ATOM 1717 C CA . GLU A 1 214 ? -11.943 15.863 3.522 1.00 93.75 214 GLU A CA 1
ATOM 1718 C C . GLU A 1 214 ? -13.108 16.804 3.169 1.00 93.75 214 GLU A C 1
ATOM 1720 O O . GLU A 1 214 ? -13.616 17.536 4.022 1.00 93.75 214 GLU A O 1
ATOM 1725 N N . GLY A 1 215 ? -13.596 16.747 1.926 1.00 95.75 215 GLY A N 1
ATOM 1726 C CA . GLY A 1 215 ? -14.797 17.473 1.513 1.00 95.75 215 GLY A CA 1
ATOM 1727 C C . GLY A 1 215 ? -16.033 17.091 2.337 1.00 95.75 215 GLY A C 1
ATOM 1728 O O . GLY A 1 215 ? -16.761 17.971 2.805 1.00 95.75 215 GLY A O 1
ATOM 1729 N N . LEU A 1 216 ? -16.247 15.792 2.564 1.00 95.50 216 LEU A N 1
ATOM 1730 C CA . LEU A 1 216 ? -17.356 15.279 3.374 1.00 95.50 216 LEU A CA 1
ATOM 1731 C C . LEU A 1 216 ? -17.215 15.644 4.858 1.00 95.50 216 LEU A C 1
ATOM 1733 O O . LEU A 1 216 ? -18.201 16.026 5.485 1.00 95.50 216 LEU A O 1
ATOM 1737 N N . GLU A 1 217 ? -16.007 15.589 5.421 1.00 94.56 217 GLU A N 1
ATOM 1738 C CA . GLU A 1 217 ? -15.736 15.996 6.805 1.00 94.56 217 GLU A CA 1
ATOM 1739 C C . GLU A 1 217 ? -16.036 17.484 7.022 1.00 94.56 217 GLU A C 1
ATOM 1741 O O . GLU A 1 217 ? -16.693 17.849 8.002 1.00 94.56 217 GLU A O 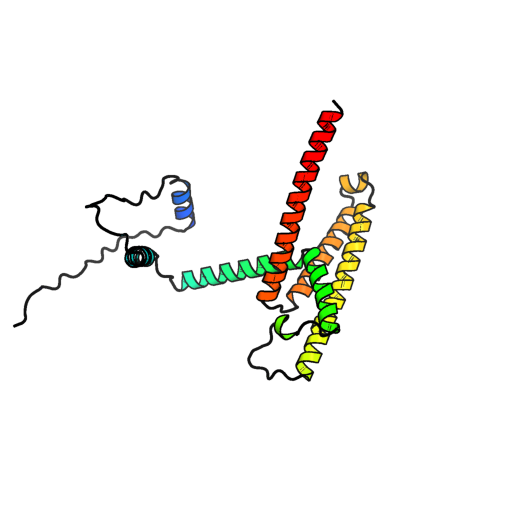1
ATOM 1746 N N . ARG A 1 218 ? -15.650 18.350 6.073 1.00 94.50 218 ARG A N 1
ATOM 1747 C CA . ARG A 1 218 ? -15.989 19.783 6.107 1.00 94.50 218 ARG A CA 1
ATOM 1748 C C . ARG A 1 218 ? -17.500 20.012 6.059 1.00 94.50 218 ARG A C 1
ATOM 1750 O O . ARG A 1 218 ? -18.021 20.837 6.812 1.00 94.50 218 ARG A O 1
ATOM 1757 N N . GLN A 1 219 ? -18.219 19.277 5.209 1.00 96.00 219 GLN A N 1
ATOM 1758 C CA . GLN A 1 219 ? -19.683 19.352 5.135 1.00 96.00 219 GLN A CA 1
ATOM 1759 C C . GLN A 1 219 ? -20.342 18.875 6.434 1.00 96.00 219 GLN A C 1
ATOM 1761 O O . GLN A 1 219 ? -21.235 19.548 6.951 1.00 96.00 219 GLN A O 1
ATOM 1766 N N . ALA A 1 220 ? -19.873 17.761 6.999 1.00 94.62 220 ALA A N 1
ATOM 1767 C CA . ALA A 1 220 ? -20.362 17.238 8.268 1.00 94.62 220 ALA A CA 1
ATOM 1768 C C . ALA A 1 220 ? -20.148 18.246 9.409 1.00 94.62 220 ALA A C 1
ATOM 1770 O O . ALA A 1 220 ? -21.079 18.513 10.166 1.00 94.62 220 ALA A O 1
ATOM 1771 N N . ALA A 1 221 ? -18.970 18.874 9.486 1.00 94.44 221 ALA A N 1
ATOM 1772 C CA . ALA A 1 221 ? -18.667 19.915 10.468 1.00 94.44 221 ALA A CA 1
ATOM 1773 C C . ALA A 1 221 ? -19.552 21.167 10.307 1.00 94.44 221 ALA A C 1
ATOM 1775 O O . ALA A 1 221 ? -19.998 21.766 11.289 1.00 94.44 221 ALA A O 1
ATOM 1776 N N . ALA A 1 222 ? -19.851 21.568 9.069 1.00 94.44 222 ALA A N 1
ATOM 1777 C CA . ALA A 1 222 ? -20.764 22.678 8.812 1.00 94.44 222 ALA A CA 1
ATOM 1778 C C . ALA A 1 222 ? -22.201 22.349 9.251 1.00 94.44 222 ALA A C 1
ATOM 1780 O O . ALA A 1 222 ? -22.881 23.195 9.838 1.00 94.44 222 ALA A O 1
ATOM 1781 N N . LEU A 1 223 ? -22.664 21.121 8.998 1.00 94.62 223 LEU A N 1
ATOM 1782 C CA . LEU A 1 223 ? -23.989 20.660 9.412 1.00 94.62 223 LEU A CA 1
ATOM 1783 C C . LEU A 1 223 ? -24.105 20.539 10.933 1.00 94.62 223 LEU A C 1
ATOM 1785 O O . LEU A 1 223 ? -25.097 21.004 11.490 1.00 94.62 223 LEU A O 1
ATOM 1789 N N . THR A 1 224 ? -23.101 19.996 11.627 1.00 94.31 224 THR A N 1
ATOM 1790 C CA . THR A 1 224 ? -23.112 19.929 13.099 1.00 94.31 224 THR A CA 1
ATOM 1791 C C . THR A 1 224 ? -23.153 21.320 13.725 1.00 94.31 224 THR A C 1
ATOM 1793 O O . THR A 1 224 ? -23.919 21.536 14.665 1.00 94.31 224 THR A O 1
ATOM 1796 N N . LYS A 1 225 ? -22.426 22.295 13.160 1.00 93.06 225 LYS A N 1
ATOM 1797 C CA . LYS A 1 225 ? -22.502 23.700 13.588 1.00 93.06 225 LYS A CA 1
ATOM 1798 C C . LYS A 1 225 ? -23.896 24.298 13.374 1.00 93.06 225 LYS A C 1
ATOM 1800 O O . LYS A 1 225 ? -24.409 24.962 14.271 1.00 93.06 225 LYS A O 1
ATOM 1805 N N . LYS A 1 226 ? -24.532 24.046 12.223 1.00 93.44 226 LYS A N 1
ATOM 1806 C CA . LYS A 1 226 ? -25.914 24.492 11.960 1.00 93.44 226 LYS A CA 1
ATOM 1807 C C . LYS A 1 226 ? -26.904 23.880 12.949 1.00 93.44 226 LYS A C 1
ATOM 1809 O O . LYS A 1 226 ? -27.699 24.609 13.524 1.00 93.44 226 LYS A O 1
ATOM 1814 N N . ILE A 1 227 ? -26.810 22.574 13.204 1.00 93.81 227 ILE A N 1
ATOM 1815 C CA . ILE A 1 227 ? -27.664 21.877 14.179 1.00 93.81 227 ILE A CA 1
ATOM 1816 C C . ILE A 1 227 ? -27.498 22.473 15.583 1.00 93.81 227 ILE A C 1
ATOM 1818 O O . ILE A 1 227 ? -28.489 22.642 16.287 1.00 93.81 227 ILE A O 1
ATOM 1822 N N . ALA A 1 228 ? -26.268 22.798 15.992 1.00 92.06 228 ALA A N 1
ATOM 1823 C CA . ALA A 1 228 ? -26.011 23.432 17.284 1.00 92.06 228 ALA A CA 1
ATOM 1824 C C . ALA A 1 228 ? -26.653 24.827 17.387 1.00 92.06 228 ALA A C 1
ATOM 1826 O O . ALA A 1 228 ? -27.213 25.153 18.427 1.00 92.06 228 ALA A O 1
ATOM 1827 N N . LEU A 1 229 ? -26.630 25.611 16.303 1.00 90.19 229 LEU A N 1
ATOM 1828 C CA . LEU A 1 229 ? -27.274 26.928 16.237 1.00 90.19 229 LEU A CA 1
ATOM 1829 C C . LEU A 1 229 ? -28.806 26.849 16.265 1.00 90.19 229 LEU A C 1
ATOM 1831 O O . LEU A 1 229 ? -29.433 27.728 16.830 1.00 90.19 229 LEU A O 1
ATOM 1835 N N . THR A 1 230 ? -29.415 25.817 15.671 1.00 88.31 230 THR A N 1
ATOM 1836 C CA . THR A 1 230 ? -30.884 25.643 15.667 1.00 88.31 230 THR A CA 1
ATOM 1837 C C . THR A 1 230 ? -31.430 25.072 16.984 1.00 88.31 230 THR A C 1
ATOM 1839 O O . THR A 1 230 ? -32.632 25.114 17.216 1.00 88.31 230 THR A O 1
ATOM 1842 N N . LYS A 1 231 ? -30.571 24.495 17.836 1.00 77.44 231 LYS A N 1
ATOM 1843 C CA . LYS A 1 231 ? -30.944 23.975 19.165 1.00 77.44 231 LYS A CA 1
ATOM 1844 C C . LYS A 1 231 ? -30.770 24.992 20.303 1.00 77.44 231 LYS A C 1
ATOM 1846 O O . LYS A 1 231 ? -31.156 24.668 21.425 1.00 77.44 231 LYS A O 1
ATOM 1851 N N . SER A 1 232 ? -30.167 26.150 20.028 1.00 57.03 232 SER A N 1
ATOM 1852 C CA . SER A 1 232 ? -30.070 27.298 20.941 1.00 57.03 232 SER A CA 1
ATOM 1853 C C . SER A 1 232 ? -31.193 28.291 20.684 1.00 57.03 232 SER A C 1
ATOM 1855 O O . SER A 1 232 ? -31.425 29.089 21.617 1.00 57.03 232 SER A O 1
#

Foldseek 3Di:
DDDDDDDDDDDDPPDDDPDDPVNVVVVVVVCPDPPPPPPPPPDDDDDPPVVVVVVVVVVPDDDADPVNVVVVVVVVVVVVVVLLLVLLLDPQSLVVLLVVLVCLVVVVDQVPQWADDDPPDDDDPVVSVVLNVVSSVLNVVLVVLSVVLVVLVVVLVPDDPVCVVVVPPVNVVSVVSNVVSSVVSSVSSVVRRTDPVVSVVSVVVVVVVVVVVVVVVVVVVVVVVVVVVVVD

Sequence (232 aa):
MFNNIHTQGLDVLEGESRLSWPVLEDTLAAEGDEISLDLTPGAADPAVDPVRTYLRQMAAAPLLSREGEVEIAKRIERGKLSSMKALSRSPLVILQILAMGEDLKLGLRPIQRTVVFDEEEDVTDEMLKRRVDEVTGRIGELRERYEKRLQLAKQLEELNPKEAKTKSKKFRRLRYQLCREIVQASLIVRRIQFTNLEWKRLGDRLRKAADVMEGLERQAAALTKKIALTKS

Secondary structure (DSSP, 8-state):
--------------------HHHHHHHHHH--S--------SS--S---HHHHHHHHHHHSPPPPHHHHHHHHHHHHHHHHHHHHHHHH-HHHHHHHHHHHHHHHTTSS-HHHHB---TTS---HHHHHHHHHHHHHHHHHHHHHHHHHHHHHHHHHTS-HHHHHTT-HHHHHHHHHHHHHHHHHHHHHHHS-B-HHHHHHHHHHHHHHHHHHHHHHHHHHHHHHHHHHHT-

Radius of gyration: 29.37 Å; chains: 1; bounding box: 81×70×70 Å

pLDDT: mean 81.82, std 18.68, range [35.44, 97.0]